Protein AF-0000000087519732 (afdb_homodimer)

pLDDT: mean 94.17, std 5.43, range [55.03, 98.75]

Radius of gyration: 22.34 Å; Cα contacts (8 Å, |Δi|>4): 805; chains: 2; bounding box: 39×66×51 Å

InterPro domains:
  IPR002734 Bacterial bifunctional deaminase-reductase, C-terminal [PF01872] (75-159)
  IPR024072 Dihydrofolate reductase-like domain superfamily [G3DSA:3.40.430.10] (1-181)
  IPR024072 Dihydrofolate reductase-like domain superfamily [SSF53597] (6-179)
  IPR050765 Riboflavin Biosynthesis HTP Reductase [PTHR38011] (6-179)

Secondary structure (DSSP, 8-state):
-PPEEEEEEE-TTSEEE-TTS--GGGGGGS-TT-PPTTHHHHHHTEEEEEEEHHHHHHHHHHHHHTT---TTTTSEEEEE-SS-----TT-EEEEE-S-GGGTHHHHHHHTTTSEEEEEE-HHHHHHHHHTT---EEEEEE-SEE-SSSEES---S--EEEEEEEEEE-TTS-EEEEEEEP--/---EEEEEEE-TTSEEE-TTS--GGGGGGS-TT-PPTTHHHHHHTEEEEEEEHHHHHHHHHHHHHTT---TTTTSEEEEE-SS-----TT-EEEEE-S-GGGTHHHHHHHTTTSEEEEEE-HHHHHHHHHTT---EEEEEE-SEE-SSSEES---S--EEEEEEEEEE-TTS-EEEEEEEP--

Solvent-accessible surface area (backbone atoms only — not comparable to full-atom values): 19362 Å² total; per-residue (Å²): 130,57,42,32,31,37,59,46,59,26,26,63,46,12,26,48,21,36,77,86,65,47,54,72,89,51,44,86,67,22,50,99,83,51,47,47,87,65,42,68,68,53,54,72,44,46,23,20,36,36,32,22,43,68,51,48,52,52,49,53,50,51,29,60,75,66,71,45,74,63,88,54,57,91,30,45,33,37,32,45,36,95,63,93,72,84,84,55,79,73,53,47,73,45,82,40,70,83,61,63,80,81,41,50,64,62,51,45,61,60,9,72,77,26,21,33,35,40,71,20,41,26,54,49,50,17,50,33,51,71,70,58,59,44,38,32,38,38,38,32,33,34,47,32,38,51,42,50,49,38,43,58,39,46,36,83,61,60,45,54,43,40,70,73,46,77,44,80,45,94,87,44,36,34,38,39,32,30,36,44,56,75,125,129,58,42,34,30,38,60,48,61,26,27,64,46,12,28,50,20,35,78,85,65,46,54,71,89,51,44,85,67,23,49,100,84,52,46,47,87,66,42,67,69,54,53,73,45,45,21,18,36,36,32,21,43,66,51,48,52,50,48,52,49,51,28,58,75,66,70,46,76,64,86,54,58,92,29,45,32,38,33,45,36,96,64,93,72,84,86,55,79,72,54,47,74,44,81,40,71,84,60,62,81,79,41,51,64,62,50,45,59,58,9,72,78,25,22,32,36,40,70,19,42,27,54,48,50,15,51,32,50,70,70,60,59,44,39,32,39,38,40,33,33,35,48,31,38,50,44,50,50,37,42,58,39,45,35,84,59,61,46,53,43,41,72,73,46,77,46,79,44,95,87,44,34,34,38,40,32,29,36,44,58,76,126

Sequence (366 aa):
MTSFKYYVGASIDGFIADSAGETRWLEPFGDAQGALPGFQKFFDEVGAIVIGGQTYLWLVKQLTALERPWPYAGKPVWVFTHHELPSTPGADLTFVRGDIDLWSHDIARSAGQQDVWILGGAQLAGRFLTAGVLDELQLLTVPVVLGSGVSVFDTKTPADFTLINRTAHENGVLEDRYRIAAPMTSFKYYVGASIDGFIADSAGETRWLEPFGDAQGALPGFQKFFDEVGAIVIGGQTYLWLVKQLTALERPWPYAGKPVWVFTHHELPSTPGADLTFVRGDIDLWSHDIARSAGQQDVWILGGAQLAGRFLTAGVLDELQLLTVPVVLGSGVSVFDTKTPADFTLINRTAHENGVLEDRYRIAAP

Foldseek 3Di:
DAAEEEEAEDAPVFARAFAVRHRVVQQVQADPVSHHPPVVVVLVQWQAEEEEPVVVVVVVVVCVVVVHADPNAPHAYEYEYPDDDDDGPRYNYDYDYDACVVCLVVRRVRSPPGYYYYHDDQAVVQRCVVVQRHFKYWYKYAHDDRPHHHGRHDYPDDFDWDWDDWDADPNGIIITMITTDRD/DAAEEEEAEDAPVFARAFAVRHRVVQQVQADPVSHHPPVVVVLVQWQAEEEEPVVVVVVVVVCVVVVHADPNAPHEYEYEYPDDDDDGPRYNYDYDYDACVVCLVVRRVRSPPGYYYYHDDQAVVQRCVVVQRHFKYWYKYAHDDRPHHHGRHDYPDDFDWDWDDWDADPNGIIITMITTDRD

Organism: NCBI:txid162496

Nearest PDB structures (foldseek):
  7xh2-assembly1_A  TM=9.250E-01  e=8.000E-18  Pseudomonas fluorescens
  2xw7-assembly1_B  TM=9.108E-01  e=3.529E-15  Mycolicibacterium smegmatis
  3ky8-assembly1_B  TM=8.434E-01  e=1.853E-15  Shewanella loihica PV-4
  3jtw-assembly1_A-2  TM=8.313E-01  e=1.357E-14  Pediococcus pentosaceus ATCC 25745
  3kgy-assembly1_B  TM=7.934E-01  e=3.142E-12  Chloroflexus aurantiacus J-10-fl

Structure (mmCIF, N/CA/C/O backbone):
data_AF-0000000087519732-model_v1
#
loop_
_entity.id
_entity.type
_entity.pdbx_description
1 polymer Deaminase
#
loop_
_atom_site.group_PDB
_atom_site.id
_atom_site.type_symbol
_atom_site.label_atom_id
_atom_site.label_alt_id
_atom_site.label_comp_id
_atom_site.label_asym_id
_atom_site.label_entity_id
_atom_site.label_seq_id
_atom_site.pdbx_PDB_ins_code
_atom_site.Cartn_x
_atom_site.Cartn_y
_atom_site.Cartn_z
_atom_site.occupancy
_atom_site.B_iso_or_equiv
_atom_site.auth_seq_id
_atom_site.auth_comp_id
_atom_site.auth_asym_id
_atom_site.auth_atom_id
_atom_site.pdbx_PDB_model_num
ATOM 1 N N . MET A 1 1 ? -17.703 23.953 2.561 1 81.06 1 MET A N 1
ATOM 2 C CA . MET A 1 1 ? -17.547 23.094 3.734 1 81.06 1 MET A CA 1
ATOM 3 C C . MET A 1 1 ? -16.109 22.594 3.855 1 81.06 1 MET A C 1
ATOM 5 O O . MET A 1 1 ? -15.477 22.281 2.85 1 81.06 1 MET A O 1
ATOM 9 N N . THR A 1 2 ? -15.461 22.719 5.035 1 94.38 2 THR A N 1
ATOM 10 C CA . THR A 1 2 ? -14.086 22.359 5.34 1 94.38 2 THR A CA 1
ATOM 11 C C . THR A 1 2 ? -13.875 20.859 5.219 1 94.38 2 THR A C 1
ATOM 13 O O . THR A 1 2 ? -14.688 20.078 5.711 1 94.38 2 THR A O 1
ATOM 16 N N . SER A 1 3 ? -12.93 20.469 4.457 1 97 3 SER A N 1
ATOM 17 C CA . SER A 1 3 ? -12.594 19.062 4.289 1 97 3 SER A CA 1
ATOM 18 C C . SER A 1 3 ? -11.336 18.688 5.074 1 97 3 SER A C 1
ATOM 20 O O . SER A 1 3 ? -10.359 19.453 5.082 1 97 3 SER A O 1
ATOM 22 N N . PHE A 1 4 ? -11.406 17.562 5.805 1 97.94 4 PHE A N 1
ATOM 23 C CA . PHE A 1 4 ? -10.219 16.984 6.422 1 97.94 4 PHE A CA 1
ATOM 24 C C . PHE A 1 4 ? -9.5 16.062 5.449 1 97.94 4 PHE A C 1
ATOM 26 O O . PHE A 1 4 ? -10.07 15.055 5.008 1 97.94 4 PHE A O 1
ATOM 33 N N . LYS A 1 5 ? -8.219 16.406 5.172 1 98.31 5 LYS A N 1
ATOM 34 C CA . LYS A 1 5 ? -7.488 15.68 4.137 1 98.31 5 LYS A CA 1
ATOM 35 C C . LYS A 1 5 ? -6.191 15.094 4.691 1 98.31 5 LYS A C 1
ATOM 37 O O . LYS A 1 5 ? -5.492 15.75 5.465 1 98.31 5 LYS A O 1
ATOM 42 N N . TYR A 1 6 ? -5.926 13.883 4.332 1 98 6 TYR A N 1
ATOM 43 C CA . TYR A 1 6 ? -4.656 13.219 4.605 1 98 6 TYR A CA 1
ATOM 44 C C . TYR A 1 6 ? -3.799 13.148 3.346 1 98 6 TYR A C 1
ATOM 46 O O . TYR A 1 6 ? -4.152 12.453 2.387 1 98 6 TYR A O 1
ATOM 54 N N . TYR A 1 7 ? -2.764 13.906 3.285 1 97.38 7 TYR A N 1
ATOM 55 C CA . TYR A 1 7 ? -1.771 13.922 2.217 1 97.38 7 TYR A CA 1
ATOM 56 C C . TYR A 1 7 ? -0.495 13.211 2.646 1 97.38 7 TYR A C 1
ATOM 58 O O . TYR A 1 7 ? 0.175 13.641 3.59 1 97.38 7 TYR A O 1
ATOM 66 N N . VAL A 1 8 ? -0.123 12.133 1.899 1 97.06 8 VAL A N 1
ATOM 67 C CA . VAL A 1 8 ? 0.973 11.336 2.438 1 97.06 8 VAL A CA 1
ATOM 68 C C . VAL A 1 8 ? 1.667 10.578 1.305 1 97.06 8 VAL A C 1
ATOM 70 O O . VAL A 1 8 ? 1.018 10.148 0.351 1 97.06 8 VAL A O 1
ATOM 73 N N . GLY A 1 9 ? 2.945 10.508 1.373 1 97.5 9 GLY A N 1
ATOM 74 C CA . GLY A 1 9 ? 3.732 9.641 0.514 1 97.5 9 GLY A CA 1
ATOM 75 C C . GLY A 1 9 ? 3.912 8.242 1.08 1 97.5 9 GLY A C 1
ATOM 76 O O . GLY A 1 9 ? 4.117 8.078 2.283 1 97.5 9 GLY A O 1
ATOM 77 N N . ALA A 1 10 ? 3.855 7.262 0.202 1 98.06 10 ALA A N 1
ATOM 78 C CA . ALA A 1 10 ? 4.008 5.879 0.643 1 98.06 10 ALA A CA 1
ATOM 79 C C . ALA A 1 10 ? 4.738 5.043 -0.406 1 98.06 10 ALA A C 1
ATOM 81 O O . ALA A 1 10 ? 4.781 5.414 -1.582 1 98.06 10 ALA A O 1
ATOM 82 N N . SER A 1 11 ? 5.375 3.967 0.077 1 97.81 11 SER A N 1
ATOM 83 C CA . SER A 1 11 ? 5.926 2.955 -0.817 1 97.81 11 SER A CA 1
ATOM 84 C C . SER A 1 11 ? 4.82 2.135 -1.474 1 97.81 11 SER A C 1
ATOM 86 O O . SER A 1 11 ? 3.656 2.23 -1.085 1 97.81 11 SER A O 1
ATOM 88 N N . ILE A 1 12 ? 5.184 1.35 -2.477 1 97.5 12 ILE A N 1
ATOM 89 C CA . ILE A 1 12 ? 4.254 0.487 -3.193 1 97.5 12 ILE A CA 1
ATOM 90 C C . ILE A 1 12 ? 3.523 -0.418 -2.201 1 97.5 12 ILE A C 1
ATOM 92 O O . ILE A 1 12 ? 2.326 -0.675 -2.35 1 97.5 12 ILE A O 1
ATOM 96 N N . ASP A 1 13 ? 4.258 -0.893 -1.2 1 96.88 13 ASP A N 1
ATOM 97 C CA . ASP A 1 13 ? 3.693 -1.848 -0.25 1 96.88 13 ASP A CA 1
ATOM 98 C C . ASP A 1 13 ? 3.064 -1.129 0.942 1 96.88 13 ASP A C 1
ATOM 100 O O . ASP A 1 13 ? 2.773 -1.752 1.965 1 96.88 13 ASP A O 1
ATOM 104 N N . GLY A 1 14 ? 2.838 0.189 0.911 1 97.12 14 GLY A N 1
ATOM 105 C CA . GLY A 1 14 ? 1.919 0.894 1.791 1 97.12 14 GLY A CA 1
ATOM 106 C C . GLY A 1 14 ? 2.586 1.432 3.043 1 97.12 14 GLY A C 1
ATOM 107 O O . GLY A 1 14 ? 1.936 1.604 4.074 1 97.12 14 GLY A O 1
ATOM 108 N N . PHE A 1 15 ? 3.889 1.656 2.975 1 97 15 PHE A N 1
ATOM 109 C CA . PHE A 1 15 ? 4.578 2.172 4.152 1 97 15 PHE A CA 1
ATOM 110 C C . PHE A 1 15 ? 4.949 3.639 3.961 1 97 15 PHE A C 1
ATOM 112 O O . PHE A 1 15 ? 5.379 4.039 2.877 1 97 15 PHE A O 1
ATOM 119 N N . ILE A 1 16 ? 4.785 4.453 5.043 1 97.12 16 ILE A N 1
ATOM 120 C CA . ILE A 1 16 ? 5.059 5.883 4.965 1 97.12 16 ILE A CA 1
ATOM 121 C C . ILE A 1 16 ? 6.41 6.188 5.613 1 97.12 16 ILE A C 1
ATOM 123 O O . ILE A 1 16 ? 6.941 7.289 5.465 1 97.12 16 ILE A O 1
ATOM 127 N N . ALA A 1 17 ? 6.957 5.301 6.379 1 95.88 17 ALA A N 1
ATOM 128 C CA . ALA A 1 17 ? 8.305 5.305 6.945 1 95.88 17 ALA A CA 1
ATOM 129 C C . ALA A 1 17 ? 8.867 3.891 7.031 1 95.88 17 ALA A C 1
ATOM 131 O O . ALA A 1 17 ? 8.109 2.914 7.043 1 95.88 17 ALA A O 1
ATOM 132 N N . ASP A 1 18 ? 10.211 3.807 7.004 1 95.12 18 ASP A N 1
ATOM 133 C CA . ASP A 1 18 ? 10.812 2.484 7.133 1 95.12 18 ASP A CA 1
ATOM 134 C C . ASP A 1 18 ? 10.734 1.982 8.57 1 95.12 18 ASP A C 1
ATOM 136 O O . ASP A 1 18 ? 10.062 2.592 9.414 1 95.12 18 ASP A O 1
ATOM 140 N N . SER A 1 19 ? 11.305 0.828 8.852 1 93.19 19 SER A N 1
ATOM 141 C CA . SER A 1 19 ? 11.188 0.172 10.156 1 93.19 19 SER A CA 1
ATOM 142 C C . SER A 1 19 ? 11.836 1.004 11.258 1 93.19 19 SER A C 1
ATOM 144 O O . SER A 1 19 ? 11.523 0.83 12.438 1 93.19 19 SER A O 1
ATOM 146 N N . ALA A 1 20 ? 12.734 1.93 10.875 1 92.38 20 ALA A N 1
ATOM 147 C CA . ALA A 1 20 ? 13.367 2.83 11.836 1 92.38 20 ALA A CA 1
ATOM 148 C C . ALA A 1 20 ? 12.586 4.133 11.969 1 92.38 20 ALA A C 1
ATOM 150 O O . ALA A 1 20 ? 13 5.043 12.695 1 92.38 20 ALA A O 1
ATOM 151 N N . GLY A 1 21 ? 11.531 4.191 11.203 1 92.06 21 GLY A N 1
ATOM 152 C CA . GLY A 1 21 ? 10.711 5.391 11.258 1 92.06 21 GLY A CA 1
ATOM 153 C C . GLY A 1 21 ? 11.25 6.516 10.391 1 92.06 21 GLY A C 1
ATOM 154 O O . GLY A 1 21 ? 10.805 7.66 10.508 1 92.06 21 GLY A O 1
ATOM 155 N N . GLU A 1 22 ? 12.117 6.215 9.523 1 91.75 22 GLU A N 1
ATOM 156 C CA . GLU A 1 22 ? 12.773 7.234 8.703 1 91.75 22 GLU A CA 1
ATOM 157 C C . GLU A 1 22 ? 12.117 7.34 7.328 1 91.75 22 GLU A C 1
ATOM 159 O O . GLU A 1 22 ? 11.547 6.363 6.828 1 91.75 22 GLU A O 1
ATOM 164 N N . THR A 1 23 ? 12.273 8.578 6.73 1 93 23 THR A N 1
ATOM 165 C CA . THR A 1 23 ? 11.586 8.844 5.469 1 93 23 THR A CA 1
ATOM 166 C C . THR A 1 23 ? 12.578 9.266 4.391 1 93 23 THR A C 1
ATOM 168 O O . THR A 1 23 ? 12.188 9.766 3.338 1 93 23 THR A O 1
ATOM 171 N N . ARG A 1 24 ? 13.906 9.062 4.559 1 91.81 24 ARG A N 1
ATOM 172 C CA . ARG A 1 24 ? 14.938 9.508 3.629 1 91.81 24 ARG A CA 1
ATOM 173 C C . ARG A 1 24 ? 14.758 8.859 2.258 1 91.81 24 ARG A C 1
ATOM 175 O O . ARG A 1 24 ? 15.109 9.453 1.236 1 91.81 24 ARG A O 1
ATOM 182 N N . TRP A 1 25 ? 14.195 7.656 2.217 1 92.81 25 TRP A N 1
ATOM 183 C CA . TRP A 1 25 ? 13.961 6.918 0.979 1 92.81 25 TRP A CA 1
ATOM 184 C C . TRP A 1 25 ? 13.023 7.688 0.056 1 92.81 25 TRP A C 1
ATOM 186 O O . TRP A 1 25 ? 12.953 7.41 -1.143 1 92.81 25 TRP A O 1
ATOM 196 N N . LEU A 1 26 ? 12.25 8.719 0.595 1 94.25 26 LEU A N 1
ATOM 197 C CA . LEU A 1 26 ? 11.32 9.523 -0.184 1 94.25 26 LEU A CA 1
ATOM 198 C C . LEU A 1 26 ? 12.039 10.688 -0.86 1 94.25 26 LEU A C 1
ATOM 200 O O . LEU A 1 26 ? 11.523 11.266 -1.822 1 94.25 26 LEU A O 1
ATOM 204 N N . GLU A 1 27 ? 13.141 11.039 -0.383 1 92.88 27 GLU A N 1
ATOM 205 C CA . GLU A 1 27 ? 13.828 12.273 -0.755 1 92.88 27 GLU A CA 1
ATOM 206 C C . GLU A 1 27 ? 14.062 12.344 -2.262 1 92.88 27 GLU A C 1
ATOM 208 O O . GLU A 1 27 ? 13.883 13.391 -2.877 1 92.88 27 GLU A O 1
ATOM 213 N N . PRO A 1 28 ? 14.406 11.219 -2.926 1 94 28 PRO A N 1
ATOM 214 C CA . PRO A 1 28 ? 14.672 11.273 -4.367 1 94 28 PRO A CA 1
ATOM 215 C C . PRO A 1 28 ? 13.43 11.633 -5.18 1 94 28 PRO A C 1
ATOM 217 O O . PRO A 1 28 ? 13.539 12.008 -6.348 1 94 28 PRO A O 1
ATOM 220 N N . PHE A 1 29 ? 12.359 11.578 -4.602 1 94.44 29 PHE A N 1
ATOM 221 C CA . PHE A 1 29 ? 11.117 11.781 -5.336 1 94.44 29 PHE A CA 1
ATOM 222 C C . PHE A 1 29 ? 10.531 13.156 -5.047 1 94.44 29 PHE A C 1
ATOM 224 O O . PHE A 1 29 ? 9.5 13.531 -5.609 1 94.44 29 PHE A O 1
ATOM 231 N N . GLY A 1 30 ? 11.148 13.859 -4.145 1 92.06 30 GLY A N 1
ATOM 232 C CA . GLY A 1 30 ? 10.727 15.211 -3.803 1 92.06 30 GLY A CA 1
ATOM 233 C C . GLY A 1 30 ? 11.547 16.281 -4.488 1 92.06 30 GLY A C 1
ATOM 234 O O . GLY A 1 30 ? 12.508 15.977 -5.199 1 92.06 30 GLY A O 1
ATOM 235 N N . ASP A 1 31 ? 11.008 17.5 -4.402 1 87.5 31 ASP A N 1
ATOM 236 C CA . ASP A 1 31 ? 11.789 18.641 -4.871 1 87.5 31 ASP A CA 1
ATOM 237 C C . ASP A 1 31 ? 12.922 18.984 -3.898 1 87.5 31 ASP A C 1
ATOM 239 O O . ASP A 1 31 ? 13.242 18.172 -3.021 1 87.5 31 ASP A O 1
ATOM 243 N N . ALA A 1 32 ? 13.539 20.172 -4.125 1 75.38 32 ALA A N 1
ATOM 244 C CA . ALA A 1 32 ? 14.695 20.578 -3.316 1 75.38 32 ALA A CA 1
ATOM 245 C C . ALA A 1 32 ? 14.312 20.719 -1.847 1 75.38 32 ALA A C 1
ATOM 247 O O . ALA A 1 32 ? 15.156 20.578 -0.961 1 75.38 32 ALA A O 1
ATOM 248 N N . GLN A 1 33 ? 13.07 20.875 -1.524 1 76.62 33 GLN A N 1
ATOM 249 C CA . GLN A 1 33 ? 12.602 21.031 -0.151 1 76.62 33 GLN A CA 1
ATOM 250 C C . GLN A 1 33 ? 11.984 19.734 0.367 1 76.62 33 GLN A C 1
ATOM 252 O O . GLN A 1 33 ? 11.461 19.703 1.479 1 76.62 33 GLN A O 1
ATOM 257 N N . GLY A 1 34 ? 12.008 18.719 -0.519 1 79.44 34 GLY A N 1
ATOM 258 C CA . GLY A 1 34 ? 11.523 17.406 -0.111 1 79.44 34 GLY A CA 1
ATOM 259 C C . GLY A 1 34 ? 10.039 17.219 -0.342 1 79.44 34 GLY A C 1
ATOM 260 O O . GLY A 1 34 ? 9.469 16.188 0.027 1 79.44 34 GLY A O 1
ATOM 261 N N . ALA A 1 35 ? 9.484 18.234 -0.955 1 88.25 35 ALA A N 1
ATOM 262 C CA . ALA A 1 35 ? 8.047 18.156 -1.209 1 88.25 35 ALA A CA 1
ATOM 263 C C . ALA A 1 35 ? 7.754 17.219 -2.389 1 88.25 35 ALA A C 1
ATOM 265 O O . ALA A 1 35 ? 8.469 17.234 -3.391 1 88.25 35 ALA A O 1
ATOM 266 N N . LEU A 1 36 ? 6.699 16.438 -2.213 1 92.56 36 LEU A N 1
ATOM 267 C CA . LEU A 1 36 ? 6.293 15.555 -3.293 1 92.56 36 LEU A CA 1
ATOM 268 C C . LEU A 1 36 ? 5.484 16.312 -4.344 1 92.56 36 LEU A C 1
ATOM 270 O O . LEU A 1 36 ? 4.996 17.406 -4.082 1 92.56 36 LEU A O 1
ATOM 274 N N . PRO A 1 37 ? 5.352 15.75 -5.531 1 92 37 PRO A N 1
ATOM 275 C CA . PRO A 1 37 ? 4.617 16.422 -6.605 1 92 37 PRO A CA 1
ATOM 276 C C . PRO A 1 37 ? 3.195 16.797 -6.199 1 92 37 PRO A C 1
ATOM 278 O O . PRO A 1 37 ? 2.52 16.031 -5.504 1 92 37 PRO A O 1
ATOM 281 N N . GLY A 1 38 ? 2.84 18.047 -6.562 1 92.19 38 GLY A N 1
ATOM 282 C CA . GLY A 1 38 ? 1.49 18.516 -6.305 1 92.19 38 GLY A CA 1
ATOM 283 C C . GLY A 1 38 ? 1.325 19.125 -4.926 1 92.19 38 GLY A C 1
ATOM 284 O O . GLY A 1 38 ? 0.258 19.656 -4.594 1 92.19 38 GLY A O 1
ATOM 285 N N . PHE A 1 39 ? 2.381 19.172 -4.195 1 95.06 39 PHE A N 1
ATOM 286 C CA . PHE A 1 39 ? 2.285 19.609 -2.809 1 95.06 39 PHE A CA 1
ATOM 287 C C . PHE A 1 39 ? 1.856 21.062 -2.73 1 95.06 39 PHE A C 1
ATOM 289 O O . PHE A 1 39 ? 1.002 21.422 -1.918 1 95.06 39 PHE A O 1
ATOM 296 N N . GLN A 1 40 ? 2.453 21.953 -3.527 1 94.62 40 GLN A N 1
ATOM 297 C CA . GLN A 1 40 ? 2.158 23.375 -3.443 1 94.62 40 GLN A CA 1
ATOM 298 C C . GLN A 1 40 ? 0.675 23.656 -3.682 1 94.62 40 GLN A C 1
ATOM 300 O O . GLN A 1 40 ? 0.057 24.422 -2.953 1 94.62 40 GLN A O 1
ATOM 305 N N . LYS A 1 41 ? 0.129 23.031 -4.66 1 94.56 41 LYS A N 1
ATOM 306 C CA . LYS A 1 41 ? -1.299 23.172 -4.934 1 94.56 41 LYS A CA 1
ATOM 307 C C . LYS A 1 41 ? -2.135 22.703 -3.748 1 94.56 41 LYS A C 1
ATOM 309 O O . LYS A 1 41 ? -3.104 23.359 -3.363 1 94.56 41 LYS A O 1
ATOM 314 N N . PHE A 1 42 ? -1.771 21.609 -3.232 1 96.06 42 PHE A N 1
ATOM 315 C CA . PHE A 1 42 ? -2.43 21.078 -2.047 1 96.06 42 PHE A CA 1
ATOM 316 C C . PHE A 1 42 ? -2.33 22.062 -0.884 1 96.06 42 PHE A C 1
ATOM 318 O O . PHE A 1 42 ? -3.344 22.406 -0.277 1 96.06 42 PHE A O 1
ATOM 325 N N . PHE A 1 43 ? -1.164 22.531 -0.633 1 96.75 43 PHE A N 1
ATOM 326 C CA . PHE A 1 43 ? -0.866 23.375 0.519 1 96.75 43 PHE A CA 1
ATOM 327 C C . PHE A 1 43 ? -1.621 24.703 0.433 1 96.75 43 PHE A C 1
ATOM 329 O O . PHE A 1 43 ? -2.053 25.234 1.453 1 96.75 43 PHE A O 1
ATOM 336 N N . ASP A 1 44 ? -1.795 25.156 -0.754 1 96.38 44 ASP A N 1
ATOM 337 C CA . ASP A 1 44 ? -2.5 26.406 -0.978 1 96.38 44 ASP A CA 1
ATOM 338 C C . ASP A 1 44 ? -3.959 26.312 -0.542 1 96.38 44 ASP A C 1
ATOM 340 O O . ASP A 1 44 ? -4.59 27.312 -0.223 1 96.38 44 ASP A O 1
ATOM 344 N N . GLU A 1 45 ? -4.48 25.109 -0.431 1 96.94 45 GLU A N 1
ATOM 345 C CA . GLU A 1 45 ? -5.883 24.891 -0.076 1 96.94 45 GLU A CA 1
ATOM 346 C C . GLU A 1 45 ? -6.035 24.609 1.416 1 96.94 45 GLU A C 1
ATOM 348 O O . GLU A 1 45 ? -7.152 24.5 1.918 1 96.94 45 GLU A O 1
ATOM 353 N N . VAL A 1 46 ? -4.969 24.562 2.088 1 98.06 46 VAL A N 1
ATOM 354 C CA . VAL A 1 46 ? -4.969 24.188 3.5 1 98.06 46 VAL A CA 1
ATOM 355 C C . VAL A 1 46 ? -5.086 25.438 4.363 1 98.06 46 VAL A C 1
ATOM 357 O O . VAL A 1 46 ? -4.348 26.406 4.16 1 98.06 46 VAL A O 1
ATOM 360 N N . GLY A 1 47 ? -6.062 25.375 5.301 1 98.5 47 GLY A N 1
ATOM 361 C CA . GLY A 1 47 ? -6.246 26.484 6.215 1 98.5 47 GLY A CA 1
ATOM 362 C C . GLY A 1 47 ? -5.836 26.172 7.641 1 98.5 47 GLY A C 1
ATOM 363 O O . GLY A 1 47 ? -5.645 27.078 8.453 1 98.5 47 GLY A O 1
ATOM 364 N N . ALA A 1 48 ? -5.719 24.922 7.977 1 98.75 48 ALA A N 1
ATOM 365 C CA . ALA A 1 48 ? -5.277 24.453 9.289 1 98.75 48 ALA A CA 1
ATOM 366 C C . ALA A 1 48 ? -4.586 23.109 9.188 1 98.75 48 ALA A C 1
ATOM 368 O O . ALA A 1 48 ? -4.785 22.375 8.211 1 98.75 48 ALA A O 1
ATOM 369 N N . ILE A 1 49 ? -3.766 22.828 10.188 1 98.62 49 ILE A N 1
ATOM 370 C CA . ILE A 1 49 ? -2.979 21.594 10.18 1 98.62 49 ILE A CA 1
ATOM 371 C C . ILE A 1 49 ? -3.172 20.844 11.5 1 98.62 49 ILE A C 1
ATOM 373 O O . ILE A 1 49 ? -3.229 21.469 12.562 1 98.62 49 ILE A O 1
ATOM 377 N N . VAL A 1 50 ? -3.314 19.547 11.414 1 98.5 50 VAL A N 1
ATOM 378 C CA . VAL A 1 50 ? -3.299 18.688 12.594 1 98.5 50 VAL A CA 1
ATOM 379 C C . VAL A 1 50 ? -2.102 17.75 12.531 1 98.5 50 VAL A C 1
ATOM 381 O O . VAL A 1 50 ? -1.769 17.219 11.469 1 98.5 50 VAL A O 1
ATOM 384 N N . ILE A 1 51 ? -1.462 17.609 13.695 1 97.94 51 ILE A N 1
ATOM 385 C CA . ILE A 1 51 ? -0.247 16.797 13.742 1 97.94 51 ILE A CA 1
ATOM 386 C C . ILE A 1 51 ? -0.188 16.031 15.07 1 97.94 51 ILE A C 1
ATOM 388 O O . ILE A 1 51 ? -0.685 16.516 16.094 1 97.94 51 ILE A O 1
ATOM 392 N N . GLY A 1 52 ? 0.313 14.812 14.984 1 96.88 52 GLY A N 1
ATOM 393 C CA . GLY A 1 52 ? 0.556 14.062 16.203 1 96.88 52 GLY A CA 1
ATOM 394 C C . GLY A 1 52 ? 1.788 14.531 16.953 1 96.88 52 GLY A C 1
ATOM 395 O O . GLY A 1 52 ? 2.699 15.117 16.359 1 96.88 52 GLY A O 1
ATOM 396 N N . GLY A 1 53 ? 1.854 14.148 18.203 1 95.5 53 GLY A N 1
ATOM 397 C CA . GLY A 1 53 ? 2.945 14.578 19.062 1 95.5 53 GLY A CA 1
ATOM 398 C C . GLY A 1 53 ? 4.305 14.094 18.578 1 95.5 53 GLY A C 1
ATOM 399 O O . GLY A 1 53 ? 5.27 14.859 18.562 1 95.5 53 GLY A O 1
ATOM 400 N N . GLN A 1 54 ? 4.418 12.867 18.203 1 92.69 54 GLN A N 1
ATOM 401 C CA . GLN A 1 54 ? 5.695 12.305 17.766 1 92.69 54 GLN A CA 1
ATOM 402 C C . GLN A 1 54 ? 6.156 12.938 16.453 1 92.69 54 GLN A C 1
ATOM 404 O O . GLN A 1 54 ? 7.34 13.234 16.297 1 92.69 54 GLN A O 1
ATOM 409 N N . THR A 1 55 ? 5.25 13.102 15.586 1 94.38 55 THR A N 1
ATOM 410 C CA . THR A 1 55 ? 5.574 13.75 14.312 1 94.38 55 THR A CA 1
ATOM 411 C C . THR A 1 55 ? 6.004 15.195 14.539 1 94.38 55 THR A C 1
ATOM 413 O O . THR A 1 55 ? 6.945 15.672 13.906 1 94.38 55 THR A O 1
ATOM 416 N N . TYR A 1 56 ? 5.316 15.883 15.438 1 96.38 56 TYR A N 1
ATOM 417 C CA . TYR A 1 56 ? 5.664 17.25 15.781 1 96.38 56 TYR A CA 1
ATOM 418 C C . TYR A 1 56 ? 7.09 17.344 16.312 1 96.38 56 TYR A C 1
ATOM 420 O O . TYR A 1 56 ? 7.883 18.156 15.852 1 96.38 56 TYR A O 1
ATOM 428 N N . LEU A 1 57 ? 7.43 16.438 17.25 1 94.44 57 LEU A N 1
ATOM 429 C CA . LEU A 1 57 ? 8.766 16.438 17.844 1 94.44 57 LEU A CA 1
ATOM 430 C C . LEU A 1 57 ? 9.828 16.156 16.781 1 94.44 57 LEU A C 1
ATOM 432 O O . LEU A 1 57 ? 10.875 16.797 16.766 1 94.44 57 LEU A O 1
ATOM 436 N N . TRP A 1 58 ? 9.5 15.25 15.984 1 91.88 58 TRP A N 1
ATOM 437 C CA . TRP A 1 58 ? 10.414 14.922 14.898 1 91.88 58 TRP A CA 1
ATOM 438 C C . TRP A 1 58 ? 10.633 16.125 13.992 1 91.88 58 TRP A C 1
ATOM 440 O O . TRP A 1 58 ? 11.773 16.469 13.656 1 91.88 58 TRP A O 1
ATOM 450 N N . LEU A 1 59 ? 9.594 16.797 13.641 1 92.88 59 LEU A N 1
ATOM 451 C CA . LEU A 1 59 ? 9.648 17.969 12.766 1 92.88 59 LEU A CA 1
ATOM 452 C C . LEU A 1 59 ? 10.469 19.094 13.406 1 92.88 59 LEU A C 1
ATOM 454 O O . LEU A 1 59 ? 11.352 19.672 12.766 1 92.88 59 LEU A O 1
ATOM 458 N N . VAL A 1 60 ? 10.219 19.344 14.633 1 94.31 60 VAL A N 1
ATOM 459 C CA . VAL A 1 60 ? 10.93 20.406 15.352 1 94.31 60 VAL A CA 1
ATOM 460 C C . VAL A 1 60 ? 12.422 20.078 15.414 1 94.31 60 VAL A C 1
ATOM 462 O O . VAL A 1 60 ? 13.266 20.953 15.195 1 94.31 60 VAL A O 1
ATOM 465 N N . LYS A 1 61 ? 12.664 18.812 15.648 1 93.19 61 LYS A N 1
ATOM 466 C CA . LYS A 1 61 ? 14.055 18.391 15.703 1 93.19 61 LYS A CA 1
ATOM 467 C C . LYS A 1 61 ? 14.75 18.594 14.359 1 93.19 61 LYS A C 1
ATOM 469 O O . LYS A 1 61 ? 15.875 19.078 14.305 1 93.19 61 LYS A O 1
ATOM 474 N N . GLN A 1 62 ? 14.07 18.25 13.336 1 89.94 62 GLN A N 1
ATOM 475 C CA . GLN A 1 62 ? 14.641 18.391 12 1 89.94 62 GLN A CA 1
ATOM 476 C C . GLN A 1 62 ? 14.859 19.859 11.656 1 89.94 62 GLN A C 1
ATOM 478 O O . GLN A 1 62 ? 15.914 20.234 11.125 1 89.94 62 GLN A O 1
ATOM 483 N N . LEU A 1 63 ? 13.914 20.688 11.938 1 92.19 63 LEU A N 1
ATOM 484 C CA . LEU A 1 63 ? 14 22.109 11.641 1 92.19 63 LEU A CA 1
ATOM 485 C C . LEU A 1 63 ? 15.133 22.766 12.422 1 92.19 63 LEU A C 1
ATOM 487 O O . LEU A 1 63 ? 15.852 23.609 11.891 1 92.19 63 LEU A O 1
ATOM 491 N N . THR A 1 64 ? 15.273 22.312 13.633 1 92.69 64 THR A N 1
ATOM 492 C CA . THR A 1 64 ? 16.344 22.844 14.477 1 92.69 64 THR A CA 1
ATOM 493 C C . THR A 1 64 ? 17.703 22.438 13.945 1 92.69 64 THR A C 1
ATOM 495 O O . THR A 1 64 ? 18.609 23.266 13.82 1 92.69 64 THR A O 1
ATOM 498 N N . ALA A 1 65 ? 17.797 21.219 13.586 1 92.12 65 ALA A N 1
ATOM 499 C CA . ALA A 1 65 ? 19.062 20.688 13.086 1 92.12 65 ALA A CA 1
ATOM 500 C C . ALA A 1 65 ? 19.484 21.359 11.789 1 92.12 65 ALA A C 1
ATOM 502 O O . ALA A 1 65 ? 20.656 21.609 11.555 1 92.12 65 ALA A O 1
ATOM 503 N N . LEU A 1 66 ? 18.484 21.734 11.047 1 90.69 66 LEU A N 1
ATOM 504 C CA . LEU A 1 66 ? 18.766 22.312 9.734 1 90.69 66 LEU A CA 1
ATOM 505 C C . LEU A 1 66 ? 18.688 23.828 9.773 1 90.69 66 LEU A C 1
ATOM 507 O O . LEU A 1 66 ? 18.859 24.5 8.75 1 90.69 66 LEU A O 1
ATOM 511 N N . GLU A 1 67 ? 18.375 24.344 10.906 1 92.88 67 GLU A N 1
ATOM 512 C CA . GLU A 1 67 ? 18.234 25.781 11.109 1 92.88 67 GLU A CA 1
ATOM 513 C C . GLU A 1 67 ? 17.219 26.375 10.148 1 92.88 67 GLU A C 1
ATOM 515 O O . GLU A 1 67 ? 17.484 27.375 9.484 1 92.88 67 GLU A O 1
ATOM 520 N N . ARG A 1 68 ? 16.125 25.75 10.031 1 93.06 68 ARG A N 1
ATOM 521 C CA . ARG A 1 68 ? 15.023 26.188 9.18 1 93.06 68 ARG A CA 1
ATOM 522 C C . ARG A 1 68 ? 13.859 26.719 10.016 1 93.06 68 ARG A C 1
ATOM 524 O O . ARG A 1 68 ? 13.594 26.203 11.102 1 93.06 68 ARG A O 1
ATOM 531 N N . PRO A 1 69 ? 13.297 27.734 9.438 1 93.62 69 PRO A N 1
ATOM 532 C CA . PRO A 1 69 ? 12.141 28.266 10.172 1 93.62 69 PRO A CA 1
ATOM 533 C C . PRO A 1 69 ? 10.922 27.344 10.086 1 93.62 69 PRO A C 1
ATOM 535 O O . PRO A 1 69 ? 10.898 26.422 9.281 1 93.62 69 PRO A O 1
ATOM 538 N N . TRP A 1 70 ? 9.992 27.625 10.914 1 95.44 70 TRP A N 1
ATOM 539 C CA . TRP A 1 70 ? 8.703 26.938 10.883 1 95.44 70 TRP A CA 1
ATOM 540 C C . TRP A 1 70 ? 8.031 27.109 9.523 1 95.44 70 TRP A C 1
ATOM 542 O O . TRP A 1 70 ? 7.828 28.219 9.055 1 95.44 70 TRP A O 1
ATOM 552 N N . PRO A 1 71 ? 7.652 25.969 8.953 1 93.56 71 PRO A N 1
ATOM 553 C CA . PRO A 1 71 ? 7.219 26.047 7.551 1 93.56 71 PRO A CA 1
ATOM 554 C C . PRO A 1 71 ? 5.727 26.359 7.414 1 93.56 71 PRO A C 1
ATOM 556 O O . PRO A 1 71 ? 5.234 26.547 6.297 1 93.56 71 PRO A O 1
ATOM 559 N N . TYR A 1 72 ? 5.031 26.438 8.469 1 96.31 72 TYR A N 1
ATOM 560 C CA . TYR A 1 72 ? 3.58 26.578 8.375 1 96.31 72 TYR A CA 1
ATOM 561 C C . TYR A 1 72 ? 3.111 27.891 9 1 96.31 72 TYR A C 1
ATOM 563 O O . TYR A 1 72 ? 2.041 27.938 9.609 1 96.31 72 TYR A O 1
ATOM 571 N N . ALA A 1 73 ? 3.963 28.875 8.914 1 93.69 73 ALA A N 1
ATOM 572 C CA . ALA A 1 73 ? 3.629 30.188 9.461 1 93.69 73 ALA A CA 1
ATOM 573 C C . ALA A 1 73 ? 2.312 30.703 8.883 1 93.69 73 ALA A C 1
ATOM 575 O O . ALA A 1 73 ? 2.057 30.578 7.688 1 93.69 73 ALA A O 1
ATOM 576 N N . GLY A 1 74 ? 1.492 31.203 9.812 1 94.44 74 GLY A N 1
ATOM 577 C CA . GLY A 1 74 ? 0.238 31.781 9.359 1 94.44 74 GLY A CA 1
ATOM 578 C C . GLY A 1 74 ? -0.917 30.797 9.375 1 94.44 74 GLY A C 1
ATOM 579 O O . GLY A 1 74 ? -2.066 31.172 9.141 1 94.44 74 GLY A O 1
ATOM 580 N N . LYS A 1 75 ? -0.686 29.594 9.609 1 97.88 75 LYS A N 1
ATOM 581 C CA . LYS A 1 75 ? -1.74 28.594 9.703 1 97.88 75 LYS A CA 1
ATOM 582 C C . LYS A 1 75 ? -1.805 27.984 11.109 1 97.88 75 LYS A C 1
ATOM 584 O O . LYS A 1 75 ? -0.775 27.641 11.688 1 97.88 75 LYS A O 1
ATOM 589 N N . PRO A 1 76 ? -3.008 27.922 11.641 1 98.44 76 PRO A N 1
ATOM 590 C CA . PRO A 1 76 ? -3.119 27.25 12.93 1 98.44 76 PRO A CA 1
ATOM 591 C C . PRO A 1 76 ? -2.723 25.781 12.859 1 98.44 76 PRO A C 1
ATOM 593 O O . PRO A 1 76 ? -3.055 25.094 11.891 1 98.44 76 PRO A O 1
ATOM 596 N N . VAL A 1 77 ? -1.959 25.328 13.891 1 98.38 77 VAL A N 1
ATOM 597 C CA . VAL A 1 77 ? -1.521 23.953 13.984 1 98.38 77 VAL A CA 1
ATOM 598 C C . VAL A 1 77 ? -2.018 23.344 15.297 1 98.38 77 VAL A C 1
ATOM 600 O O . VAL A 1 77 ? -1.729 23.859 16.375 1 98.38 77 VAL A O 1
ATOM 603 N N . TRP A 1 78 ? -2.76 22.266 15.156 1 98.44 78 TRP A N 1
ATOM 604 C CA . TRP A 1 78 ? -3.283 21.516 16.297 1 98.44 78 TRP A CA 1
ATOM 605 C C . TRP A 1 78 ? -2.455 20.266 16.547 1 98.44 78 TRP A C 1
ATOM 607 O O . TRP A 1 78 ? -2.385 19.375 15.703 1 98.44 78 TRP A O 1
ATOM 617 N N . VAL A 1 79 ? -1.822 20.219 17.734 1 98.25 79 VAL A N 1
ATOM 618 C CA . VAL A 1 79 ? -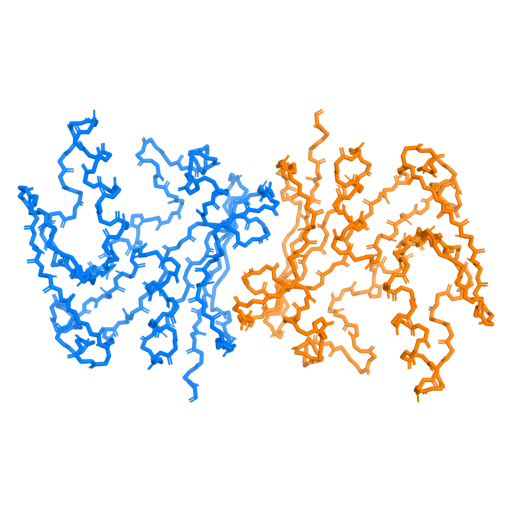0.939 19.109 18.078 1 98.25 79 VAL A CA 1
ATOM 619 C C . VAL A 1 79 ? -1.646 18.156 19.047 1 98.25 79 VAL A C 1
ATOM 621 O O . VAL A 1 79 ? -1.915 18.531 20.203 1 98.25 79 VAL A O 1
ATOM 624 N N . PHE A 1 80 ? -1.966 17 18.578 1 98 80 PHE A N 1
ATOM 625 C CA . PHE A 1 80 ? -2.545 15.984 19.453 1 98 80 PHE A CA 1
ATOM 626 C C . PHE A 1 80 ? -1.458 15.266 20.25 1 98 80 PHE A C 1
ATOM 628 O O . PHE A 1 80 ? -0.636 14.547 19.672 1 98 80 PHE A O 1
ATOM 635 N N . THR A 1 81 ? -1.434 15.43 21.547 1 96.06 81 THR A N 1
ATOM 636 C CA . THR A 1 81 ? -0.362 14.891 22.375 1 96.06 81 THR A CA 1
ATOM 637 C C . THR A 1 81 ? -0.844 14.68 23.797 1 96.06 81 THR A C 1
ATOM 639 O O . THR A 1 81 ? -1.73 15.391 24.281 1 96.06 81 THR A O 1
ATOM 642 N N . HIS A 1 82 ? -0.276 13.648 24.359 1 92.75 82 HIS A N 1
ATOM 643 C CA . HIS A 1 82 ? -0.522 13.422 25.781 1 92.75 82 HIS A CA 1
ATOM 644 C C . HIS A 1 82 ? 0.634 13.938 26.625 1 92.75 82 HIS A C 1
ATOM 646 O O . HIS A 1 82 ? 0.593 13.852 27.859 1 92.75 82 HIS A O 1
ATOM 652 N N . HIS A 1 83 ? 1.619 14.484 26 1 91.12 83 HIS A N 1
ATOM 653 C CA . HIS A 1 83 ? 2.816 14.945 26.703 1 91.12 83 HIS A CA 1
ATOM 654 C C . HIS A 1 83 ? 2.98 16.453 26.562 1 91.12 83 HIS A C 1
ATOM 656 O O . HIS A 1 83 ? 2.359 17.078 25.703 1 91.12 83 HIS A O 1
ATOM 662 N N . GLU A 1 84 ? 3.707 16.938 27.5 1 89.06 84 GLU A N 1
ATOM 663 C CA . GLU A 1 84 ? 4.113 18.328 27.328 1 89.06 84 GLU A CA 1
ATOM 664 C C . GLU A 1 84 ? 5.188 18.469 26.25 1 89.06 84 GLU A C 1
ATOM 666 O O . GLU A 1 84 ? 6.199 17.766 26.281 1 89.06 84 GLU A O 1
ATOM 671 N N . LEU A 1 85 ? 4.891 19.281 25.297 1 92.31 85 LEU A N 1
ATOM 672 C CA . LEU A 1 85 ? 5.828 19.516 24.203 1 92.31 85 LEU A CA 1
ATOM 673 C C . LEU A 1 85 ? 6.203 20.984 24.109 1 92.31 85 LEU A C 1
ATOM 675 O O . LEU A 1 85 ? 5.406 21.859 24.469 1 92.31 85 LEU A O 1
ATOM 679 N N . PRO A 1 86 ? 7.383 21.219 23.656 1 90.19 86 PRO A N 1
ATOM 680 C CA . PRO A 1 86 ? 7.812 22.625 23.516 1 90.19 86 PRO A CA 1
ATOM 681 C C . PRO A 1 86 ? 7.129 23.344 22.359 1 90.19 86 PRO A C 1
ATOM 683 O O . PRO A 1 86 ? 6.762 22.703 21.359 1 90.19 86 PRO A O 1
ATOM 686 N N . SER A 1 87 ? 6.988 24.656 22.531 1 91.5 87 SER A N 1
ATOM 687 C CA . SER A 1 87 ? 6.574 25.484 21.406 1 91.5 87 SER A CA 1
ATOM 688 C C . SER A 1 87 ? 7.746 25.781 20.469 1 91.5 87 SER A C 1
ATOM 690 O O . SER A 1 87 ? 8.891 25.453 20.781 1 91.5 87 SER A O 1
ATOM 692 N N . THR A 1 88 ? 7.34 26.25 19.344 1 91.62 88 THR A N 1
ATOM 693 C CA . THR A 1 88 ? 8.328 26.625 18.344 1 91.62 88 THR A CA 1
ATOM 694 C C . THR A 1 88 ? 8.078 28.062 17.859 1 91.62 88 THR A C 1
ATOM 696 O O . THR A 1 88 ? 6.941 28.422 17.547 1 91.62 88 THR A O 1
ATOM 699 N N . PRO A 1 89 ? 9.164 28.859 17.828 1 90.94 89 PRO A N 1
ATOM 700 C CA . PRO A 1 89 ? 8.984 30.25 17.375 1 90.94 89 PRO A CA 1
ATOM 701 C C . PRO A 1 89 ? 8.281 30.344 16.031 1 90.94 89 PRO A C 1
ATOM 703 O O . PRO A 1 89 ? 8.594 29.578 15.109 1 90.94 89 PRO A O 1
ATOM 706 N N . GLY A 1 90 ? 7.344 31.234 15.961 1 92.81 90 GLY A N 1
ATOM 707 C CA . GLY A 1 90 ? 6.68 31.5 14.695 1 92.81 90 GLY A CA 1
ATOM 708 C C . GLY A 1 90 ? 5.512 30.578 14.422 1 92.81 90 GLY A C 1
ATOM 709 O O . GLY A 1 90 ? 4.809 30.734 13.422 1 92.81 90 GLY A O 1
ATOM 710 N N . ALA A 1 91 ? 5.281 29.656 15.297 1 95.44 91 ALA A N 1
ATOM 711 C CA . ALA A 1 91 ? 4.215 28.688 15.078 1 95.44 91 ALA A CA 1
ATOM 712 C C . ALA A 1 91 ? 2.961 29.062 15.867 1 95.44 91 ALA A C 1
ATOM 714 O O . ALA A 1 91 ? 3.049 29.531 17 1 95.44 91 ALA A O 1
ATOM 715 N N . ASP A 1 92 ? 1.826 28.984 15.258 1 97.19 92 ASP A N 1
ATOM 716 C CA . ASP A 1 92 ? 0.526 29.078 15.922 1 97.19 92 ASP A CA 1
ATOM 717 C C . ASP A 1 92 ? 0.034 27.703 16.375 1 97.19 92 ASP A C 1
ATOM 719 O O . ASP A 1 92 ? -0.682 27.031 15.633 1 97.19 92 ASP A O 1
ATOM 723 N N . LEU A 1 93 ? 0.382 27.391 17.609 1 97.56 93 LEU A N 1
ATOM 724 C CA . LEU A 1 93 ? 0.194 26.016 18.078 1 97.56 93 LEU A CA 1
ATOM 725 C C . LEU A 1 93 ? -0.927 25.953 19.109 1 97.56 93 LEU A C 1
ATOM 727 O O . LEU A 1 93 ? -1.055 26.844 19.953 1 97.56 93 LEU A O 1
ATOM 731 N N . THR A 1 94 ? -1.732 24.984 19.016 1 97.38 94 THR A N 1
ATOM 732 C CA . THR A 1 94 ? -2.672 24.562 20.047 1 97.38 94 THR A CA 1
ATOM 733 C C . THR A 1 94 ? -2.463 23.094 20.391 1 97.38 94 THR A C 1
ATOM 735 O O . THR A 1 94 ? -2.598 22.219 19.531 1 97.38 94 THR A O 1
ATOM 738 N N . PHE A 1 95 ? -2.105 22.781 21.641 1 97.38 95 PHE A N 1
ATOM 739 C CA . PHE A 1 95 ? -1.922 21.406 22.109 1 97.38 95 PHE A CA 1
ATOM 740 C C . PHE A 1 95 ? -3.221 20.844 22.672 1 97.38 95 PHE A C 1
ATOM 742 O O . PHE A 1 95 ? -3.84 21.469 23.547 1 97.38 95 PHE A O 1
ATOM 749 N N . VAL A 1 96 ? -3.627 19.734 22.141 1 97.31 96 VAL A N 1
ATOM 750 C CA . VAL A 1 96 ? -4.906 19.188 22.562 1 97.31 96 VAL A CA 1
ATOM 751 C C . VAL A 1 96 ? -4.734 17.703 22.922 1 97.31 96 VAL A C 1
ATOM 753 O O . VAL A 1 96 ? -3.748 17.078 22.531 1 97.31 96 VAL A O 1
ATOM 756 N N . ARG A 1 97 ? -5.711 17.219 23.672 1 95.12 97 ARG A N 1
ATOM 757 C CA . ARG A 1 97 ? -5.77 15.82 24.078 1 95.12 97 ARG A CA 1
ATOM 758 C C . ARG A 1 97 ? -7.176 15.25 23.906 1 95.12 97 ARG A C 1
ATOM 760 O O . ARG A 1 97 ? -8.141 16.016 23.766 1 95.12 97 ARG A O 1
ATOM 767 N N . GLY A 1 98 ? -7.238 13.914 23.844 1 92.69 98 GLY A N 1
ATOM 768 C CA . GLY A 1 98 ? -8.547 13.273 23.812 1 92.69 98 GLY A CA 1
ATOM 769 C C . GLY A 1 98 ? -8.984 12.891 22.406 1 92.69 98 GLY A C 1
ATOM 770 O O . GLY A 1 98 ? -8.156 12.727 21.516 1 92.69 98 GLY A O 1
ATOM 771 N N . ASP A 1 99 ? -10.359 12.773 22.281 1 94.12 99 ASP A N 1
ATOM 772 C CA . ASP A 1 99 ? -10.93 12.203 21.062 1 94.12 99 ASP A CA 1
ATOM 773 C C . ASP A 1 99 ? -11.039 13.258 19.953 1 94.12 99 ASP A C 1
ATOM 775 O O . ASP A 1 99 ? -11.242 14.445 20.25 1 94.12 99 ASP A O 1
ATOM 779 N N . ILE A 1 100 ? -10.93 12.82 18.75 1 96 100 ILE A N 1
ATOM 780 C CA . ILE A 1 100 ? -11.008 13.664 17.578 1 96 100 ILE A CA 1
ATOM 781 C C . ILE A 1 100 ? -12.32 14.453 17.578 1 96 100 ILE A C 1
ATOM 783 O O . ILE A 1 100 ? -12.336 15.648 17.266 1 96 100 ILE A O 1
ATOM 787 N N . ASP A 1 101 ? -13.383 13.82 17.938 1 94.5 101 ASP A N 1
ATOM 788 C CA . ASP A 1 101 ? -14.727 14.398 17.875 1 94.5 101 ASP A CA 1
ATOM 789 C C . ASP A 1 101 ? -14.828 15.641 18.766 1 94.5 101 ASP A C 1
ATOM 791 O O . ASP A 1 101 ? -15.602 16.547 18.469 1 94.5 101 ASP A O 1
ATOM 795 N N . LEU A 1 102 ? -14.078 15.656 19.766 1 95.56 102 LEU A N 1
ATOM 796 C CA . LEU A 1 102 ? -14.109 16.781 20.688 1 95.56 102 LEU A CA 1
ATOM 797 C C . LEU A 1 102 ? -13.539 18.047 20.047 1 95.56 102 LEU A C 1
ATOM 799 O O . LEU A 1 102 ? -13.875 19.156 20.469 1 95.56 102 LEU A O 1
ATOM 803 N N . TRP A 1 103 ? -12.727 17.844 19.031 1 97.5 103 TRP A N 1
ATOM 804 C CA . TRP A 1 103 ? -11.945 18.984 18.547 1 97.5 103 TRP A CA 1
ATOM 805 C C . TRP A 1 103 ? -12.227 19.266 17.078 1 97.5 103 TRP A C 1
ATOM 807 O O . TRP A 1 103 ? -11.875 20.328 16.562 1 97.5 103 TRP A O 1
ATOM 817 N N . SER A 1 104 ? -12.883 18.375 16.359 1 97.12 104 SER A N 1
ATOM 818 C CA . SER A 1 104 ? -13.016 18.469 14.906 1 97.12 104 SER A CA 1
ATOM 819 C C . SER A 1 104 ? -13.711 19.75 14.492 1 97.12 104 SER A C 1
ATOM 821 O O . SER A 1 104 ? -13.328 20.375 13.492 1 97.12 104 SER A O 1
ATOM 823 N N . HIS A 1 105 ? -14.711 20.172 15.273 1 96.75 105 HIS A N 1
ATOM 824 C CA . HIS A 1 105 ? -15.438 21.406 14.945 1 96.75 105 HIS A CA 1
ATOM 825 C C . HIS A 1 105 ? -14.539 22.625 15.102 1 96.75 105 HIS A C 1
ATOM 827 O O . HIS A 1 105 ? -14.516 23.5 14.219 1 96.75 105 HIS A O 1
ATOM 833 N N . ASP A 1 106 ? -13.852 22.703 16.203 1 98 106 ASP A N 1
ATOM 834 C CA . ASP A 1 106 ? -12.953 23.828 16.438 1 98 106 ASP A CA 1
ATOM 835 C C . ASP A 1 106 ? -11.836 23.875 15.406 1 98 106 ASP A C 1
ATOM 837 O O . ASP A 1 106 ? -11.461 24.953 14.938 1 98 106 ASP A O 1
ATOM 841 N N . ILE A 1 107 ? -11.289 22.781 15.07 1 98.25 107 ILE A N 1
ATOM 842 C CA . ILE A 1 107 ? -10.242 22.688 14.07 1 98.25 107 ILE A CA 1
ATOM 843 C C . ILE A 1 107 ? -10.766 23.188 12.727 1 98.25 107 ILE A C 1
ATOM 845 O O . ILE A 1 107 ? -10.117 24.016 12.07 1 98.25 107 ILE A O 1
ATOM 849 N N . ALA A 1 108 ? -11.938 22.734 12.352 1 98.06 108 ALA A N 1
ATOM 850 C CA . ALA A 1 108 ? -12.547 23.156 11.086 1 98.06 108 ALA A CA 1
ATOM 851 C C . ALA A 1 108 ? -12.766 24.672 11.062 1 98.06 108 ALA A C 1
ATOM 853 O O . ALA A 1 108 ? -12.492 25.328 10.055 1 98.06 108 ALA A O 1
ATOM 854 N N . ARG A 1 109 ? -13.227 25.172 12.141 1 97.75 109 ARG A N 1
ATOM 855 C CA . ARG A 1 109 ? -13.445 26.609 12.234 1 97.75 109 ARG A CA 1
ATOM 856 C C . ARG A 1 109 ? -12.141 27.391 12.055 1 97.75 109 ARG A C 1
ATOM 858 O O . ARG A 1 109 ? -12.109 28.406 11.375 1 97.75 109 ARG A O 1
ATOM 865 N N . SER A 1 110 ? -11.117 26.844 12.594 1 98.12 110 SER A N 1
ATOM 866 C CA . SER A 1 110 ? -9.836 27.531 12.555 1 98.12 110 SER A CA 1
ATOM 867 C C . SER A 1 110 ? -9.258 27.531 11.141 1 98.12 110 SER A C 1
ATOM 869 O O . SER A 1 110 ? -8.359 28.312 10.836 1 98.12 110 SER A O 1
ATOM 871 N N . ALA A 1 111 ? -9.727 26.703 10.227 1 98 111 ALA A N 1
ATOM 872 C CA . ALA A 1 111 ? -9.227 26.578 8.859 1 98 111 ALA A CA 1
ATOM 873 C C . ALA A 1 111 ? -9.805 27.688 7.973 1 98 111 ALA A C 1
ATOM 875 O O . ALA A 1 111 ? -9.375 27.859 6.828 1 98 111 ALA A O 1
ATOM 876 N N . GLY A 1 112 ? -10.672 28.562 8.336 1 94 112 GLY A N 1
ATOM 877 C CA . GLY A 1 112 ? -11.18 29.703 7.594 1 94 112 GLY A CA 1
ATOM 878 C C . GLY A 1 112 ? -11.812 29.328 6.27 1 94 112 GLY A C 1
ATOM 879 O O . GLY A 1 112 ? -11.547 29.953 5.242 1 94 112 GLY A O 1
ATOM 880 N N . GLN A 1 113 ? -12.539 28.438 6.016 1 92.88 113 GLN A N 1
ATOM 881 C CA . GLN A 1 113 ? -13.258 27.922 4.852 1 92.88 113 GLN A CA 1
ATOM 882 C C . GLN A 1 113 ? -12.336 27.109 3.951 1 92.88 113 GLN A C 1
ATOM 884 O O . GLN A 1 113 ? -12.727 26.719 2.85 1 92.88 113 GLN A O 1
ATOM 889 N N . GLN A 1 114 ? -11.188 26.953 4.379 1 97.75 114 GLN A N 1
ATOM 890 C CA . GLN A 1 114 ? -10.242 26.094 3.662 1 97.75 114 GLN A CA 1
ATOM 891 C C . GLN A 1 114 ? -10.195 24.703 4.27 1 97.75 114 GLN A C 1
ATOM 893 O O . GLN A 1 114 ? -11 24.359 5.141 1 97.75 114 GLN A O 1
ATOM 898 N N . ASP A 1 115 ? -9.32 23.891 3.752 1 98.44 115 ASP A N 1
ATOM 899 C CA . ASP A 1 115 ? -9.258 22.5 4.176 1 98.44 115 ASP A CA 1
ATOM 900 C C . ASP A 1 115 ? -8.305 22.328 5.359 1 98.44 115 ASP A C 1
ATOM 902 O O . ASP A 1 115 ? -7.516 23.219 5.664 1 98.44 115 ASP A O 1
ATOM 906 N N . VAL A 1 116 ? -8.461 21.219 6.074 1 98.69 116 VAL A N 1
ATOM 907 C CA . VAL A 1 116 ? -7.574 20.828 7.168 1 98.69 116 VAL A CA 1
ATOM 908 C C . VAL A 1 116 ? -6.637 19.719 6.699 1 98.69 116 VAL A C 1
ATOM 910 O O . VAL A 1 116 ? -7.086 18.703 6.16 1 98.69 116 VAL A O 1
ATOM 913 N N . TRP A 1 117 ? -5.352 19.938 6.871 1 98.75 117 TRP A N 1
ATOM 914 C CA . TRP A 1 117 ? -4.344 18.938 6.531 1 98.75 117 TRP A CA 1
ATOM 915 C C . TRP A 1 117 ? -3.988 18.078 7.742 1 98.75 117 TRP A C 1
ATOM 917 O O . TRP A 1 117 ? -3.498 18.594 8.75 1 98.75 117 TRP A O 1
ATOM 927 N N . ILE A 1 118 ? -4.281 16.828 7.613 1 98.31 118 ILE A N 1
ATOM 928 C CA . ILE A 1 118 ? -3.756 15.867 8.578 1 98.31 118 ILE A CA 1
ATOM 929 C C . ILE A 1 118 ? -2.33 15.484 8.188 1 98.31 118 ILE A C 1
ATOM 931 O O . ILE A 1 118 ? -2.127 14.617 7.332 1 98.31 118 ILE A O 1
ATOM 935 N N . LEU A 1 1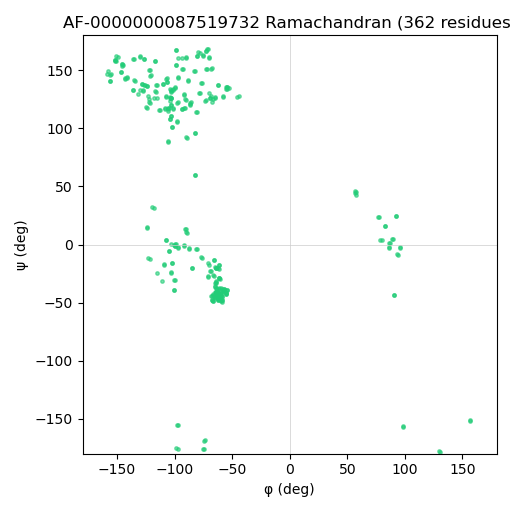19 ? -1.412 16.078 8.727 1 96 119 LEU A N 1
ATOM 936 C CA . LEU A 1 119 ? -0.002 15.891 8.406 1 96 119 LEU A CA 1
ATOM 937 C C . LEU A 1 119 ? 0.487 14.531 8.891 1 96 119 LEU A C 1
ATOM 939 O O . LEU A 1 119 ? 1.398 13.945 8.297 1 96 119 LEU A O 1
ATOM 943 N N . GLY A 1 120 ? -0.105 14 9.93 1 86.31 120 GLY A N 1
ATOM 944 C CA . GLY A 1 120 ? 0.301 12.703 10.445 1 86.31 120 GLY A CA 1
ATOM 945 C C . GLY A 1 120 ? 0.53 12.695 11.945 1 86.31 120 GLY A C 1
ATOM 946 O O . GLY A 1 120 ? 0.179 13.656 12.633 1 86.31 120 GLY A O 1
ATOM 947 N N . GLY A 1 121 ? 0.906 11.516 12.211 1 92.12 121 GLY A N 1
ATOM 948 C CA . GLY A 1 121 ? 1.327 10.336 11.469 1 92.12 121 GLY A CA 1
ATOM 949 C C . GLY A 1 121 ? 0.212 9.328 11.273 1 92.12 121 GLY A C 1
ATOM 950 O O . GLY A 1 121 ? -0.967 9.688 11.289 1 92.12 121 GLY A O 1
ATOM 951 N N . ALA A 1 122 ? 0.61 8.07 11.086 1 95.44 122 ALA A N 1
ATOM 952 C CA . ALA A 1 122 ? -0.292 6.961 10.797 1 95.44 122 ALA A CA 1
ATOM 953 C C . ALA A 1 122 ? -1.336 6.801 11.898 1 95.44 122 ALA A C 1
ATOM 955 O O . ALA A 1 122 ? -2.512 6.555 11.617 1 95.44 122 ALA A O 1
ATOM 956 N N . GLN A 1 123 ? -0.901 6.973 13.125 1 94.81 123 GLN A N 1
ATOM 957 C CA . GLN A 1 123 ? -1.812 6.816 14.258 1 94.81 123 GLN A CA 1
ATOM 958 C C . GLN A 1 123 ? -2.885 7.902 14.258 1 94.81 123 GLN A C 1
ATOM 960 O O . GLN A 1 123 ? -4.07 7.609 14.422 1 94.81 123 GLN A O 1
ATOM 965 N N . LEU A 1 124 ? -2.449 9.117 14.102 1 96.75 124 LEU A N 1
ATOM 966 C CA . LEU A 1 124 ? -3.4 10.227 14.078 1 96.75 124 LEU A CA 1
ATOM 967 C C . LEU A 1 124 ? -4.367 10.094 12.906 1 96.75 124 LEU A C 1
ATOM 969 O O . LEU A 1 124 ? -5.578 10.25 13.078 1 96.75 124 LEU A O 1
ATOM 973 N N . ALA A 1 125 ? -3.844 9.828 11.719 1 96.5 125 ALA A N 1
ATOM 974 C CA . ALA A 1 125 ? -4.691 9.617 10.547 1 96.5 125 ALA A CA 1
ATOM 975 C C . ALA A 1 125 ? -5.707 8.508 10.797 1 96.5 125 ALA A C 1
ATOM 977 O O . ALA A 1 125 ? -6.875 8.625 10.422 1 96.5 125 ALA A O 1
ATOM 978 N N . GLY A 1 126 ? -5.242 7.414 11.43 1 95.88 126 GLY A N 1
ATOM 979 C CA . GLY A 1 126 ? -6.133 6.324 11.781 1 95.88 126 GLY A CA 1
ATOM 980 C C . GLY A 1 126 ? -7.262 6.75 12.703 1 95.88 126 GLY A C 1
ATOM 981 O O . GLY A 1 126 ? -8.398 6.293 12.555 1 95.88 126 GLY A O 1
ATOM 982 N N . ARG A 1 127 ? -6.973 7.555 13.672 1 95.88 127 ARG A N 1
ATOM 983 C CA . ARG A 1 127 ? -7.992 8.055 14.586 1 95.88 127 ARG A CA 1
ATOM 984 C C . ARG A 1 127 ? -9.031 8.891 13.852 1 95.88 127 ARG A C 1
ATOM 986 O O . ARG A 1 127 ? -10.227 8.789 14.133 1 95.88 127 ARG A O 1
ATOM 993 N N . PHE A 1 128 ? -8.578 9.742 12.945 1 96.44 128 PHE A N 1
ATOM 994 C CA . PHE A 1 128 ? -9.508 10.547 12.164 1 96.44 128 PHE A CA 1
ATOM 995 C C . PHE A 1 128 ? -10.383 9.664 11.281 1 96.44 128 PHE A C 1
ATOM 997 O O . PHE A 1 128 ? -11.57 9.938 11.109 1 96.44 128 PHE A O 1
ATOM 1004 N N . LEU A 1 129 ? -9.781 8.656 10.695 1 95.56 129 LEU A N 1
ATOM 1005 C CA . LEU A 1 129 ? -10.531 7.699 9.883 1 95.56 129 LEU A CA 1
ATOM 1006 C C . LEU A 1 129 ? -11.586 6.984 10.719 1 95.56 129 LEU A C 1
ATOM 1008 O O . LEU A 1 129 ? -12.758 6.918 10.328 1 95.56 129 LEU A O 1
ATOM 1012 N N . THR A 1 130 ? -11.203 6.523 11.867 1 93.5 130 THR A N 1
ATOM 1013 C CA . THR A 1 130 ? -12.078 5.766 12.758 1 93.5 130 THR A CA 1
ATOM 1014 C C . THR A 1 130 ? -13.227 6.637 13.25 1 93.5 130 THR A C 1
ATOM 1016 O O . THR A 1 130 ? -14.359 6.164 13.383 1 93.5 130 THR A O 1
ATOM 1019 N N . ALA A 1 131 ? -12.961 7.867 13.477 1 94.25 131 ALA A N 1
ATOM 1020 C CA . ALA A 1 131 ? -13.961 8.805 13.984 1 94.25 131 ALA A CA 1
ATOM 1021 C C . ALA A 1 131 ? -14.922 9.234 12.891 1 94.25 131 ALA A C 1
ATOM 1023 O O . ALA A 1 131 ? -15.914 9.914 13.156 1 94.25 131 ALA A O 1
ATOM 1024 N N . GLY A 1 132 ? -14.641 8.93 11.633 1 93.69 132 GLY A N 1
ATOM 1025 C CA . GLY A 1 132 ? -15.477 9.328 10.516 1 93.69 132 GLY A CA 1
ATOM 1026 C C . GLY A 1 132 ? -15.305 10.789 10.141 1 93.69 132 GLY A C 1
ATOM 1027 O O . GLY A 1 132 ? -16.219 11.398 9.57 1 93.69 132 GLY A O 1
ATOM 1028 N N . VAL A 1 133 ? -14.18 11.391 10.469 1 95.44 133 VAL A N 1
ATOM 1029 C CA . VAL A 1 133 ? -13.945 12.812 10.25 1 95.44 133 VAL A CA 1
ATOM 1030 C C . VAL A 1 133 ? -13.047 13.016 9.031 1 95.44 133 VAL A C 1
ATOM 1032 O O . VAL A 1 133 ? -13.078 14.07 8.398 1 95.44 133 VAL A O 1
ATOM 1035 N N . LEU A 1 134 ? -12.25 12.039 8.656 1 96.56 134 LEU A N 1
ATOM 1036 C CA . LEU A 1 134 ? -11.414 12.133 7.469 1 96.56 134 LEU A CA 1
ATOM 1037 C C . LEU A 1 134 ? -12.258 12.102 6.203 1 96.56 134 LEU A C 1
ATOM 1039 O O . LEU A 1 134 ? -13.016 11.156 5.977 1 96.56 134 LEU A O 1
ATOM 1043 N N . ASP A 1 135 ? -12.062 13.133 5.32 1 97.12 135 ASP A N 1
ATOM 1044 C CA . ASP A 1 135 ? -12.898 13.25 4.129 1 97.12 135 ASP A CA 1
ATOM 1045 C C . ASP A 1 135 ? -12.18 12.719 2.895 1 97.12 135 ASP A C 1
ATOM 1047 O O . ASP A 1 135 ? -12.797 12.102 2.023 1 97.12 135 ASP A O 1
ATOM 1051 N N . GLU A 1 136 ? -10.891 13 2.826 1 97.75 136 GLU A N 1
ATOM 1052 C CA . GLU A 1 136 ? -10.148 12.664 1.612 1 97.75 136 GLU A CA 1
ATOM 1053 C C . GLU A 1 136 ? -8.75 12.156 1.938 1 97.75 136 GLU A C 1
ATOM 1055 O O . GLU A 1 136 ? -8.125 12.609 2.896 1 97.75 136 GLU A O 1
ATOM 1060 N N . LEU A 1 137 ? -8.305 11.203 1.159 1 97.69 137 LEU A N 1
ATOM 1061 C CA . LEU A 1 137 ? -6.934 10.703 1.145 1 97.69 137 LEU A CA 1
ATOM 1062 C C . LEU A 1 137 ? -6.25 11.047 -0.173 1 97.69 137 LEU A C 1
ATOM 1064 O O . LEU A 1 137 ? -6.7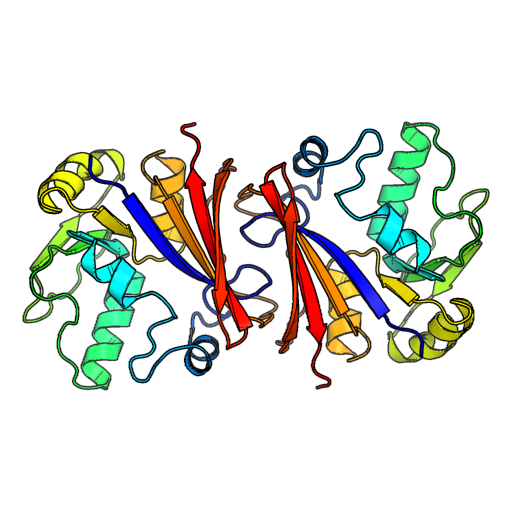46 10.695 -1.246 1 97.69 137 LEU A O 1
ATOM 1068 N N . GLN A 1 138 ? -5.297 11.812 -0.099 1 97.81 138 GLN A N 1
ATOM 1069 C CA . GLN A 1 138 ? -4.391 12.039 -1.22 1 97.81 138 GLN A CA 1
ATOM 1070 C C . GLN A 1 138 ? -3.086 11.266 -1.043 1 97.81 138 GLN A C 1
ATOM 1072 O O . GLN A 1 138 ? -2.189 11.711 -0.321 1 97.81 138 GLN A O 1
ATOM 1077 N N . LEU A 1 139 ? -2.971 10.156 -1.716 1 98.12 139 LEU A N 1
ATOM 1078 C CA . LEU A 1 139 ? -1.891 9.188 -1.55 1 98.12 139 LEU A CA 1
ATOM 1079 C C . LEU A 1 139 ? -0.9 9.281 -2.705 1 98.12 139 LEU A C 1
ATOM 1081 O O . LEU A 1 139 ? -1.275 9.094 -3.865 1 98.12 139 LEU A O 1
ATOM 1085 N N . LEU A 1 140 ? 0.32 9.625 -2.416 1 98.25 140 LEU A N 1
ATOM 1086 C CA . LEU A 1 140 ? 1.414 9.594 -3.381 1 98.25 140 LEU A CA 1
ATOM 1087 C C . LEU A 1 140 ? 2.236 8.32 -3.227 1 98.25 140 LEU A C 1
ATOM 1089 O O . LEU A 1 140 ? 3.023 8.195 -2.285 1 98.25 140 LEU A O 1
ATOM 1093 N N . THR A 1 141 ? 2.078 7.406 -4.133 1 98.31 141 THR A N 1
ATOM 1094 C CA . THR A 1 141 ? 2.824 6.152 -4.102 1 98.31 141 THR A CA 1
ATOM 1095 C C . THR A 1 141 ? 4.121 6.277 -4.891 1 98.31 141 THR A C 1
ATOM 1097 O O . THR A 1 141 ? 4.102 6.559 -6.094 1 98.31 141 THR A O 1
ATOM 1100 N N . VAL A 1 142 ? 5.242 6.133 -4.23 1 97.69 142 VAL A N 1
ATOM 1101 C CA . VAL A 1 142 ? 6.531 6.164 -4.918 1 97.69 142 VAL A CA 1
ATOM 1102 C C . VAL A 1 142 ? 6.953 4.742 -5.281 1 97.69 142 VAL A C 1
ATOM 1104 O O . VAL A 1 142 ? 6.566 3.781 -4.613 1 97.69 142 VAL A O 1
ATOM 1107 N N . PRO A 1 143 ? 7.707 4.57 -6.344 1 96.62 143 PRO A N 1
ATOM 1108 C CA . PRO A 1 143 ? 7.98 3.238 -6.883 1 96.62 143 PRO A CA 1
ATOM 1109 C C . PRO A 1 143 ? 9.109 2.52 -6.145 1 96.62 143 PRO A C 1
ATOM 1111 O O . PRO A 1 143 ? 10.102 2.125 -6.762 1 96.62 143 PRO A O 1
ATOM 1114 N N . VAL A 1 144 ? 8.898 2.332 -4.863 1 96.5 144 VAL A N 1
ATOM 1115 C CA . VAL A 1 144 ? 9.82 1.624 -3.984 1 96.5 144 VAL A CA 1
ATOM 1116 C C . VAL A 1 144 ? 9.047 0.646 -3.102 1 96.5 144 VAL A C 1
ATOM 1118 O O . VAL A 1 144 ? 7.914 0.925 -2.701 1 96.5 144 VAL A O 1
ATOM 1121 N N . VAL A 1 145 ? 9.648 -0.496 -2.906 1 96.62 145 VAL A N 1
ATOM 1122 C CA . VAL A 1 145 ? 9.195 -1.414 -1.867 1 96.62 145 VAL A CA 1
ATOM 1123 C C . VAL A 1 145 ? 10.133 -1.337 -0.664 1 96.62 145 VAL A C 1
ATOM 1125 O O . VAL A 1 145 ? 11.352 -1.402 -0.816 1 96.62 145 VAL A O 1
ATOM 1128 N N . LEU A 1 146 ? 9.547 -1.214 0.515 1 96.25 146 LEU A N 1
ATOM 1129 C CA . LEU A 1 146 ? 10.359 -1.103 1.722 1 96.25 146 LEU A CA 1
ATOM 1130 C C . LEU A 1 146 ? 10.438 -2.441 2.449 1 96.25 146 LEU A C 1
ATOM 1132 O O . LEU A 1 146 ? 11.422 -2.719 3.143 1 96.25 146 LEU A O 1
ATOM 1136 N N . GLY A 1 147 ? 9.422 -3.256 2.35 1 93.5 147 GLY A N 1
ATOM 1137 C CA . GLY A 1 147 ? 9.367 -4.543 3.023 1 93.5 147 GLY A CA 1
ATOM 1138 C C . GLY A 1 147 ? 8.742 -4.465 4.406 1 93.5 147 GLY A C 1
ATOM 1139 O O . GLY A 1 147 ? 7.988 -5.355 4.805 1 93.5 147 GLY A O 1
ATOM 1140 N N . SER A 1 148 ? 9.094 -3.498 5.148 1 92.88 148 SER A N 1
ATOM 1141 C CA . SER A 1 148 ? 8.555 -3.25 6.48 1 92.88 148 SER A CA 1
ATOM 1142 C C . SER A 1 148 ? 8.609 -1.768 6.832 1 92.88 148 SER A C 1
ATOM 1144 O O . SER A 1 148 ? 9.367 -1.009 6.227 1 92.88 148 SER A O 1
ATOM 1146 N N . GLY A 1 149 ? 7.719 -1.467 7.816 1 95.06 149 GLY A N 1
ATOM 1147 C CA . GLY A 1 149 ? 7.715 -0.075 8.242 1 95.06 149 GLY A CA 1
ATOM 1148 C C . GLY A 1 149 ? 6.402 0.35 8.875 1 95.06 149 GLY A C 1
ATOM 1149 O O . GLY A 1 149 ? 5.727 -0.459 9.516 1 95.06 149 GLY A O 1
ATOM 1150 N N . VAL A 1 150 ? 6.125 1.677 8.711 1 95.19 150 VAL A N 1
ATOM 1151 C CA . VAL A 1 150 ? 4.902 2.268 9.242 1 95.19 150 VAL A CA 1
ATOM 1152 C C . VAL A 1 150 ? 3.846 2.352 8.141 1 95.19 150 VAL A C 1
ATOM 1154 O O . VAL A 1 150 ? 4.07 2.977 7.105 1 95.19 150 VAL A O 1
ATOM 1157 N N . SER A 1 151 ? 2.693 1.727 8.383 1 96.38 151 SER A N 1
ATOM 1158 C CA . SER A 1 151 ? 1.628 1.692 7.387 1 96.38 151 SER A CA 1
ATOM 1159 C C . SER A 1 151 ? 0.989 3.066 7.215 1 96.38 151 SER A C 1
ATOM 1161 O O . SER A 1 151 ? 1.088 3.918 8.102 1 96.38 151 SER A O 1
ATOM 1163 N N . VAL A 1 152 ? 0.321 3.266 6.125 1 97.12 152 VAL A N 1
ATOM 1164 C CA . VAL A 1 152 ? -0.347 4.52 5.789 1 97.12 152 VAL A CA 1
ATOM 1165 C C . VAL A 1 152 ? -1.34 4.883 6.891 1 97.12 152 VAL A C 1
ATOM 1167 O O . VAL A 1 152 ? -1.491 6.059 7.234 1 97.12 152 VAL A O 1
ATOM 1170 N N . PHE A 1 153 ? -2.014 3.867 7.426 1 96.25 153 PHE A N 1
ATOM 1171 C CA . PHE A 1 153 ? -2.932 4.035 8.547 1 96.25 153 PHE A CA 1
ATOM 1172 C C . PHE A 1 153 ? -2.578 3.086 9.688 1 96.25 153 PHE A C 1
ATOM 1174 O O . PHE A 1 153 ? -2.211 1.934 9.445 1 96.25 153 PHE A O 1
ATOM 1181 N N . ASP A 1 154 ? -2.637 3.619 10.828 1 92.81 154 ASP A N 1
ATOM 1182 C CA . ASP A 1 154 ? -2.645 2.773 12.016 1 92.81 154 ASP A CA 1
ATOM 1183 C C . ASP A 1 154 ? -4.039 2.713 12.641 1 92.81 154 ASP A C 1
ATOM 1185 O O . ASP A 1 154 ? -4.395 3.562 13.461 1 92.81 154 ASP A O 1
ATOM 1189 N N . THR A 1 155 ? -4.805 1.781 12.172 1 89.88 155 THR A N 1
ATOM 1190 C CA . THR A 1 155 ? -6.18 1.603 12.625 1 89.88 155 THR A CA 1
ATOM 1191 C C . THR A 1 155 ? -6.59 0.135 12.547 1 89.88 155 THR A C 1
ATOM 1193 O O . THR A 1 155 ? -5.957 -0.654 11.844 1 89.88 155 THR A O 1
ATOM 1196 N N . LYS A 1 156 ? -7.613 -0.209 13.242 1 83.25 156 LYS A N 1
ATOM 1197 C CA . LYS A 1 156 ? -8.172 -1.557 13.195 1 83.25 156 LYS A CA 1
ATOM 1198 C C . LYS A 1 156 ? -9.5 -1.578 12.438 1 83.25 156 LYS A C 1
ATOM 1200 O O . LYS A 1 156 ? -10.133 -2.627 12.32 1 83.25 156 LYS A O 1
ATOM 1205 N N . THR A 1 157 ? -9.859 -0.477 11.914 1 82.88 157 THR A N 1
ATOM 1206 C CA . THR A 1 157 ? -11.172 -0.352 11.297 1 82.88 157 THR A CA 1
ATOM 1207 C C . THR A 1 157 ? -11.055 -0.276 9.773 1 82.88 157 THR A C 1
ATOM 1209 O O . THR A 1 157 ? -10.492 0.681 9.242 1 82.88 157 THR A O 1
ATOM 1212 N N . PRO A 1 158 ? -11.609 -1.234 9.188 1 89.25 158 PRO A N 1
ATOM 1213 C CA . PRO A 1 158 ? -11.648 -1.134 7.727 1 89.25 158 PRO A CA 1
ATOM 1214 C C . PRO A 1 158 ? -12.562 -0.01 7.238 1 89.25 158 PRO A C 1
ATOM 1216 O O . PRO A 1 158 ? -13.492 0.384 7.941 1 89.25 158 PRO A O 1
ATOM 1219 N N . ALA A 1 159 ? -12.258 0.521 6.125 1 94 159 ALA A N 1
ATOM 1220 C CA . ALA A 1 159 ? -13.055 1.602 5.543 1 94 159 ALA A CA 1
ATOM 1221 C C . ALA A 1 159 ? -13.07 1.513 4.02 1 94 159 ALA A C 1
ATOM 1223 O O . ALA A 1 159 ? -12.094 1.088 3.406 1 94 159 ALA A O 1
ATOM 1224 N N . ASP A 1 160 ? -14.18 1.957 3.443 1 94.69 160 ASP A N 1
ATOM 1225 C CA . ASP A 1 160 ? -14.328 2.004 1.993 1 94.69 160 ASP A CA 1
ATOM 1226 C C . ASP A 1 160 ? -14.023 3.4 1.455 1 94.69 160 ASP A C 1
ATOM 1228 O O . ASP A 1 160 ? -14.375 4.402 2.082 1 94.69 160 ASP A O 1
ATOM 1232 N N . PHE A 1 161 ? -13.43 3.373 0.333 1 96.5 161 PHE A N 1
ATOM 1233 C CA . PHE A 1 161 ? -13.07 4.617 -0.343 1 96.5 161 PHE A CA 1
ATOM 1234 C C . PHE A 1 161 ? -13.617 4.637 -1.766 1 96.5 161 PHE A C 1
ATOM 1236 O O . PHE A 1 161 ? -14.039 3.602 -2.287 1 96.5 161 PHE A O 1
ATOM 1243 N N . THR A 1 162 ? -13.719 5.852 -2.291 1 95.94 162 THR A N 1
ATOM 1244 C CA . THR A 1 162 ? -14.023 6.062 -3.701 1 95.94 162 THR A CA 1
ATOM 1245 C C . THR A 1 162 ? -12.922 6.875 -4.375 1 95.94 162 THR A C 1
ATOM 1247 O O . THR A 1 162 ? -12.562 7.953 -3.9 1 95.94 162 THR A O 1
ATOM 1250 N N . LEU A 1 163 ? -12.375 6.32 -5.461 1 96.06 163 LEU A N 1
ATOM 1251 C CA . LEU A 1 163 ? -11.352 7.039 -6.219 1 96.06 163 LEU A CA 1
ATOM 1252 C C . LEU A 1 163 ? -11.953 8.25 -6.926 1 96.06 163 LEU A C 1
ATOM 1254 O O . LEU A 1 163 ? -12.945 8.125 -7.645 1 96.06 163 LEU A O 1
ATOM 1258 N N . ILE A 1 164 ? -11.328 9.375 -6.711 1 94.94 164 ILE A N 1
ATOM 1259 C CA . ILE A 1 164 ? -11.93 10.555 -7.328 1 94.94 164 ILE A CA 1
ATOM 1260 C C . IL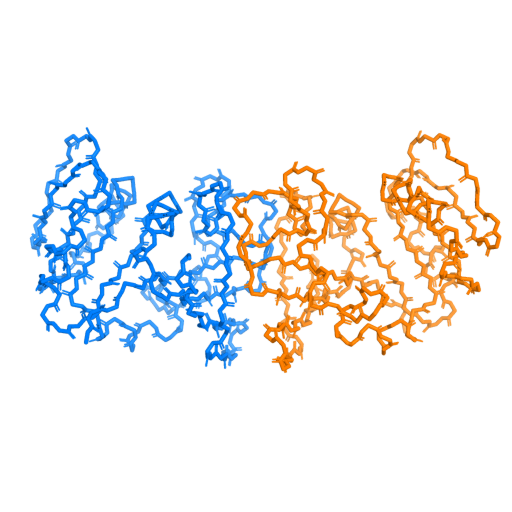E A 1 164 ? -10.984 11.125 -8.383 1 94.94 164 ILE A C 1
ATOM 1262 O O . ILE A 1 164 ? -11.422 11.812 -9.312 1 94.94 164 ILE A O 1
ATOM 1266 N N . ASN A 1 165 ? -9.727 10.875 -8.273 1 94.88 165 ASN A N 1
ATOM 1267 C CA . ASN A 1 165 ? -8.75 11.32 -9.258 1 94.88 165 ASN A CA 1
ATOM 1268 C C . ASN A 1 165 ? -7.477 10.484 -9.203 1 94.88 165 ASN A C 1
ATOM 1270 O O . ASN A 1 165 ? -7.121 9.953 -8.148 1 94.88 165 ASN A O 1
ATOM 1274 N N . ARG A 1 166 ? -6.848 10.359 -10.391 1 94.81 166 ARG A N 1
ATOM 1275 C CA . ARG A 1 166 ? -5.566 9.672 -10.516 1 94.81 166 ARG A CA 1
ATOM 1276 C C . ARG A 1 166 ? -4.609 10.453 -11.406 1 94.81 166 ARG A C 1
ATOM 1278 O O . ARG A 1 166 ? -4.988 10.898 -12.492 1 94.81 166 ARG A O 1
ATOM 1285 N N . THR A 1 167 ? -3.412 10.594 -10.938 1 94.62 167 THR A N 1
ATOM 1286 C CA . THR A 1 167 ? -2.371 11.266 -11.703 1 94.62 167 THR A CA 1
ATOM 1287 C C . THR A 1 167 ? -1.058 10.492 -11.633 1 94.62 167 THR A C 1
ATOM 1289 O O . THR A 1 167 ? -0.674 10 -10.57 1 94.62 167 THR A O 1
ATOM 1292 N N . ALA A 1 168 ? -0.435 10.312 -12.82 1 94.19 168 ALA A N 1
ATOM 1293 C CA . ALA A 1 168 ? 0.92 9.766 -12.883 1 94.19 168 ALA A CA 1
ATOM 1294 C C . ALA A 1 168 ? 1.938 10.867 -13.164 1 94.19 168 ALA A C 1
ATOM 1296 O O . ALA A 1 168 ? 1.83 11.586 -14.164 1 94.19 168 ALA A O 1
ATOM 1297 N N . HIS A 1 169 ? 2.895 10.969 -12.258 1 94.31 169 HIS A N 1
ATOM 1298 C CA . HIS A 1 169 ? 3.93 11.977 -12.43 1 94.31 169 HIS A CA 1
ATOM 1299 C C . HIS A 1 169 ? 5.145 11.406 -13.148 1 94.31 169 HIS A C 1
ATOM 1301 O O . HIS A 1 169 ? 5.336 10.188 -13.188 1 94.31 169 HIS A O 1
ATOM 1307 N N . GLU A 1 170 ? 5.992 12.25 -13.719 1 88.12 170 GLU A N 1
ATOM 1308 C CA . GLU A 1 170 ? 7.094 11.852 -14.594 1 88.12 170 GLU A CA 1
ATOM 1309 C C . GLU A 1 170 ? 8.148 11.055 -13.828 1 88.12 170 GLU A C 1
ATOM 1311 O O . GLU A 1 170 ? 8.812 10.188 -14.398 1 88.12 170 GLU A O 1
ATOM 1316 N N . ASN A 1 171 ? 8.266 11.273 -12.594 1 90.38 171 ASN A N 1
ATOM 1317 C CA . ASN A 1 171 ? 9.312 10.609 -11.82 1 90.38 171 ASN A CA 1
ATOM 1318 C C . ASN A 1 171 ? 8.836 9.273 -11.266 1 90.38 171 ASN A C 1
ATOM 1320 O O . ASN A 1 171 ? 9.492 8.68 -10.406 1 90.38 171 ASN A O 1
ATOM 1324 N N . GLY A 1 172 ? 7.727 8.852 -11.695 1 92.38 172 GLY A N 1
ATOM 1325 C CA . GLY A 1 172 ? 7.234 7.531 -11.32 1 92.38 172 GLY A CA 1
ATOM 1326 C C . GLY A 1 172 ? 6.281 7.566 -10.141 1 92.38 172 GLY A C 1
ATOM 1327 O O . GLY A 1 172 ? 5.719 6.535 -9.758 1 92.38 172 GLY A O 1
ATOM 1328 N N . VAL A 1 173 ? 6.074 8.742 -9.594 1 97.06 173 VAL A N 1
ATOM 1329 C CA . VAL A 1 173 ? 5.172 8.891 -8.461 1 97.06 173 VAL A CA 1
ATOM 1330 C C . VAL A 1 173 ? 3.723 8.867 -8.945 1 97.06 173 VAL A C 1
ATOM 1332 O O . VAL A 1 173 ? 3.375 9.539 -9.914 1 97.06 173 VAL A O 1
ATOM 1335 N N . LEU A 1 174 ? 2.924 8.031 -8.289 1 97.81 174 LEU A N 1
ATOM 1336 C CA . LEU A 1 174 ? 1.493 7.969 -8.578 1 97.81 174 LEU A CA 1
ATOM 1337 C C . LEU A 1 174 ? 0.692 8.688 -7.5 1 97.81 174 LEU A C 1
ATOM 1339 O O . LEU A 1 174 ? 0.902 8.461 -6.305 1 97.81 174 LEU A O 1
ATOM 1343 N N . GLU A 1 175 ? -0.116 9.609 -7.98 1 97.62 175 GLU A N 1
ATOM 1344 C CA . GLU A 1 175 ? -0.995 10.336 -7.07 1 97.62 175 GLU A CA 1
ATOM 1345 C C . GLU A 1 175 ? -2.441 9.867 -7.207 1 97.62 175 GLU A C 1
ATOM 1347 O O . GLU A 1 175 ? -3.039 9.984 -8.281 1 97.62 175 GLU A O 1
ATOM 1352 N N . ASP A 1 176 ? -2.984 9.305 -6.141 1 97.88 176 ASP A N 1
ATOM 1353 C CA . ASP A 1 176 ? -4.379 8.867 -6.082 1 97.88 176 ASP A CA 1
ATOM 1354 C C . ASP A 1 176 ? -5.145 9.641 -5.008 1 97.88 176 ASP A C 1
ATOM 1356 O O . ASP A 1 176 ? -4.719 9.688 -3.852 1 97.88 176 ASP A O 1
ATOM 1360 N N . ARG A 1 177 ? -6.227 10.219 -5.41 1 97.38 177 ARG A N 1
ATOM 1361 C CA . ARG A 1 177 ? -7.102 10.906 -4.469 1 97.38 177 ARG A CA 1
ATOM 1362 C C . ARG A 1 177 ? -8.383 10.109 -4.234 1 97.38 177 ARG A C 1
ATOM 1364 O O . ARG A 1 177 ? -9.055 9.703 -5.191 1 97.38 177 ARG A O 1
ATOM 1371 N N . TYR A 1 178 ? -8.664 9.891 -2.963 1 97.69 178 TYR A N 1
ATOM 1372 C CA . TYR A 1 178 ? -9.836 9.109 -2.566 1 97.69 178 TYR A CA 1
ATOM 1373 C C . TYR A 1 178 ? -10.758 9.938 -1.668 1 97.69 178 TYR A C 1
ATOM 1375 O O . TYR A 1 178 ? -10.289 10.734 -0.855 1 97.69 178 TYR A O 1
ATOM 1383 N N . ARG A 1 179 ? -12.039 9.695 -1.833 1 97.31 179 ARG A N 1
ATOM 1384 C CA . ARG A 1 179 ? -13.023 10.156 -0.856 1 97.31 179 ARG A CA 1
ATOM 1385 C C . ARG A 1 179 ? -13.461 9.023 0.061 1 97.31 179 ARG A C 1
ATOM 1387 O O . ARG A 1 179 ? -13.656 7.895 -0.393 1 97.31 179 ARG A O 1
ATOM 1394 N N . ILE A 1 180 ? -13.477 9.328 1.332 1 93.69 180 ILE A N 1
ATOM 1395 C CA . ILE A 1 180 ? -13.883 8.305 2.287 1 93.69 180 ILE A CA 1
ATOM 1396 C C . ILE A 1 180 ? -15.406 8.297 2.422 1 93.69 180 ILE A C 1
ATOM 1398 O O . ILE A 1 180 ? -16.031 9.359 2.51 1 93.69 180 ILE A O 1
ATOM 1402 N N . ALA A 1 181 ? -15.852 7.074 2.123 1 77.12 181 ALA A N 1
ATOM 1403 C CA . ALA A 1 181 ? -17.297 6.953 2.285 1 77.12 181 ALA A CA 1
ATOM 1404 C C . ALA A 1 181 ? -17.688 7.051 3.756 1 77.12 181 ALA A C 1
ATOM 1406 O O . ALA A 1 181 ? -16.953 6.594 4.637 1 77.12 181 ALA A O 1
ATOM 1407 N N . ALA A 1 182 ? -18.516 7.965 4.09 1 64.75 182 ALA A N 1
ATOM 1408 C CA . ALA A 1 182 ? -19.047 8.047 5.449 1 64.75 182 ALA A CA 1
ATOM 1409 C C . ALA A 1 182 ? -19.453 6.672 5.965 1 64.75 182 ALA A C 1
ATOM 1411 O O . ALA A 1 182 ? -19.922 5.828 5.195 1 64.75 182 ALA A O 1
ATOM 1412 N N . PRO A 1 183 ? -18.922 6.266 7.223 1 55.03 183 PRO A N 1
ATOM 1413 C CA . PRO A 1 183 ? -19.375 4.977 7.758 1 55.03 183 PRO A CA 1
ATOM 1414 C C . PRO A 1 183 ? -20.891 4.793 7.66 1 55.03 183 PRO A C 1
ATOM 1416 O O . PRO A 1 183 ? -21.641 5.777 7.613 1 55.03 183 PRO A O 1
ATOM 1419 N N . MET B 1 1 ? 12.055 -13.961 -23.891 1 80.44 1 MET B N 1
ATOM 1420 C CA . MET B 1 1 ? 12.594 -14.289 -22.578 1 80.44 1 MET B CA 1
ATOM 1421 C C . MET B 1 1 ? 11.492 -14.344 -21.531 1 80.44 1 MET B C 1
ATOM 1423 O O . MET B 1 1 ? 10.555 -13.547 -21.578 1 80.44 1 MET B O 1
ATOM 1427 N N . THR B 1 2 ? 11.398 -15.422 -20.719 1 94.25 2 THR B N 1
ATOM 1428 C CA . THR B 1 2 ? 10.383 -15.695 -19.703 1 94.25 2 THR B CA 1
ATOM 1429 C C . THR B 1 2 ? 10.453 -14.672 -18.578 1 94.25 2 THR B C 1
ATOM 1431 O O . THR B 1 2 ? 11.539 -14.352 -18.094 1 94.25 2 THR B O 1
ATOM 1434 N N . SER B 1 3 ? 9.367 -14.07 -18.297 1 96.81 3 SER B N 1
ATOM 1435 C CA . SER B 1 3 ? 9.289 -13.102 -17.203 1 96.81 3 SER B CA 1
ATOM 1436 C C . SER B 1 3 ? 8.586 -13.695 -15.984 1 96.81 3 SER B C 1
ATOM 1438 O O . SER B 1 3 ? 7.574 -14.383 -16.125 1 96.81 3 SER B O 1
ATOM 1440 N N . PHE B 1 4 ? 9.18 -13.492 -14.805 1 97.81 4 PHE B N 1
ATOM 1441 C CA . PHE B 1 4 ? 8.516 -13.805 -13.547 1 97.81 4 PHE B CA 1
ATOM 1442 C C . PHE B 1 4 ? 7.66 -12.641 -13.078 1 97.81 4 PHE B C 1
ATOM 1444 O O . PHE B 1 4 ? 8.18 -11.547 -12.82 1 97.81 4 PHE B O 1
ATOM 1451 N N . LYS B 1 5 ? 6.34 -12.922 -12.938 1 98.25 5 LYS B N 1
ATOM 1452 C CA . LYS B 1 5 ? 5.406 -11.836 -12.641 1 98.25 5 LYS B CA 1
ATOM 1453 C C . LYS B 1 5 ? 4.613 -12.133 -11.367 1 98.25 5 LYS B C 1
ATOM 1455 O O . LYS B 1 5 ? 4.188 -13.266 -11.141 1 98.25 5 LYS B O 1
ATOM 1460 N N . TYR B 1 6 ? 4.484 -11.141 -10.562 1 97.88 6 TYR B N 1
ATOM 1461 C CA . TYR B 1 6 ? 3.609 -11.164 -9.398 1 97.88 6 TYR B CA 1
ATOM 1462 C C . TYR B 1 6 ? 2.336 -10.367 -9.648 1 97.88 6 TYR B C 1
ATOM 1464 O O . TYR B 1 6 ? 2.381 -9.148 -9.812 1 97.88 6 TYR B O 1
ATOM 1472 N N . TYR B 1 7 ? 1.238 -11.023 -9.797 1 97.31 7 TYR B N 1
ATOM 1473 C CA . TYR B 1 7 ? -0.096 -10.453 -9.953 1 97.31 7 TYR B CA 1
ATOM 1474 C C . TYR B 1 7 ? -0.894 -10.57 -8.664 1 97.31 7 TYR B C 1
ATOM 1476 O O . TYR B 1 7 ? -1.167 -11.672 -8.188 1 97.31 7 TYR B O 1
ATOM 1484 N N . VAL B 1 8 ? -1.322 -9.383 -8.117 1 97 8 VAL B N 1
ATOM 1485 C CA . VAL B 1 8 ? -1.898 -9.484 -6.781 1 97 8 VAL B CA 1
ATOM 1486 C C . VAL B 1 8 ? -2.834 -8.305 -6.535 1 97 8 VAL B C 1
ATOM 1488 O O . VAL B 1 8 ? -2.576 -7.188 -6.996 1 97 8 VAL B O 1
ATOM 1491 N N . GLY B 1 9 ? -3.922 -8.57 -5.898 1 97.38 9 GLY B N 1
ATOM 1492 C CA . GLY B 1 9 ? -4.801 -7.531 -5.383 1 97.38 9 GLY B CA 1
ATOM 1493 C C . GLY B 1 9 ? -4.434 -7.078 -3.984 1 97.38 9 GLY B C 1
ATOM 1494 O O . GLY B 1 9 ? -4.074 -7.895 -3.135 1 97.38 9 GLY B O 1
ATOM 1495 N N . ALA B 1 10 ? -4.559 -5.785 -3.758 1 98.06 10 ALA B N 1
ATOM 1496 C CA . ALA B 1 10 ? -4.219 -5.242 -2.443 1 98.06 10 ALA B CA 1
ATOM 1497 C C . ALA B 1 10 ? -5.137 -4.078 -2.078 1 98.06 10 ALA B C 1
ATOM 1499 O O . ALA B 1 10 ? -5.746 -3.461 -2.955 1 98.06 10 ALA B O 1
ATOM 1500 N N . SER B 1 11 ? -5.27 -3.865 -0.764 1 97.81 11 SER B N 1
ATOM 1501 C CA . SER B 1 11 ? -5.93 -2.666 -0.257 1 97.81 11 SER B CA 1
ATOM 1502 C C . SER B 1 11 ? -5.062 -1.429 -0.47 1 97.81 11 SER B C 1
ATOM 1504 O O . SER B 1 11 ? -3.889 -1.54 -0.825 1 97.81 11 SER B O 1
ATOM 1506 N N . ILE B 1 12 ? -5.656 -0.261 -0.267 1 97.44 12 ILE B N 1
ATOM 1507 C CA . ILE B 1 12 ? -4.957 1.014 -0.401 1 97.44 12 ILE B CA 1
ATOM 1508 C C . ILE B 1 12 ? -3.711 1.015 0.48 1 97.44 12 ILE B C 1
ATOM 1510 O O . ILE B 1 12 ? -2.664 1.532 0.084 1 97.44 12 ILE B O 1
ATOM 1514 N N . ASP B 1 13 ? -3.834 0.44 1.671 1 96.81 13 ASP B N 1
ATOM 1515 C CA . ASP B 1 13 ? -2.74 0.469 2.639 1 96.81 13 ASP B C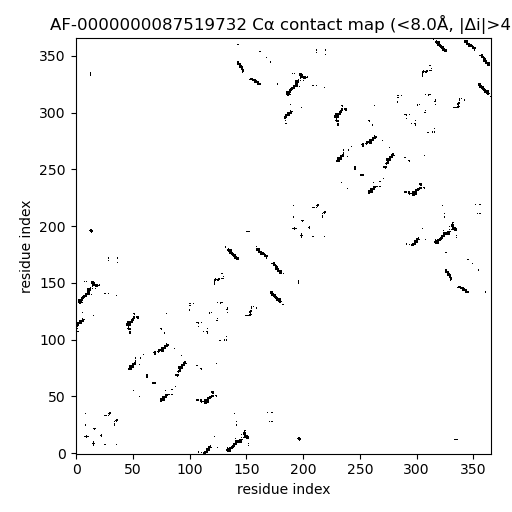A 1
ATOM 1516 C C . ASP B 1 13 ? -1.828 -0.744 2.473 1 96.81 13 ASP B C 1
ATOM 1518 O O . ASP B 1 13 ? -1.013 -1.038 3.35 1 96.81 13 ASP B O 1
ATOM 1522 N N . GLY B 1 14 ? -1.911 -1.522 1.388 1 97.12 14 GLY B N 1
ATOM 1523 C CA . GLY B 1 14 ? -0.872 -2.438 0.946 1 97.12 14 GLY B CA 1
ATOM 1524 C C . GLY B 1 14 ? -1.039 -3.842 1.497 1 97.12 14 GLY B C 1
ATOM 1525 O O . GLY B 1 14 ? -0.062 -4.578 1.64 1 97.12 14 GLY B O 1
ATOM 1526 N N . PHE B 1 15 ? -2.268 -4.199 1.846 1 97 15 PHE B N 1
ATOM 1527 C CA . PHE B 1 15 ? -2.482 -5.535 2.381 1 97 15 PHE B CA 1
ATOM 1528 C C . PHE B 1 15 ? -3.189 -6.422 1.36 1 97 15 PHE B C 1
ATOM 1530 O O . PHE B 1 15 ? -4.109 -5.973 0.675 1 97 15 PHE B O 1
ATOM 1537 N N . ILE B 1 16 ? -2.754 -7.715 1.267 1 97.06 16 ILE B N 1
ATOM 1538 C CA . ILE B 1 16 ? -3.316 -8.641 0.289 1 97.06 16 ILE B CA 1
ATOM 1539 C C . ILE B 1 16 ? -4.297 -9.586 0.979 1 97.06 16 ILE B C 1
ATOM 1541 O O . ILE B 1 16 ? -5.059 -10.297 0.316 1 97.06 16 ILE B O 1
ATOM 1545 N N . ALA B 1 17 ? -4.273 -9.688 2.264 1 95.81 17 ALA B N 1
ATOM 1546 C CA . ALA B 1 17 ? -5.223 -10.383 3.129 1 95.81 17 ALA B CA 1
ATOM 1547 C C . ALA B 1 17 ? -5.398 -9.641 4.453 1 95.81 17 ALA B C 1
ATOM 1549 O O . ALA B 1 17 ? -4.527 -8.867 4.859 1 95.81 17 ALA B O 1
ATOM 1550 N N . ASP B 1 18 ? -6.574 -9.852 5.078 1 95.06 18 ASP B N 1
ATOM 1551 C CA . ASP B 1 18 ? -6.781 -9.211 6.375 1 95.06 18 ASP B CA 1
ATOM 1552 C C . ASP B 1 18 ? -5.996 -9.93 7.469 1 95.06 18 ASP B C 1
ATOM 1554 O O . ASP B 1 18 ? -5.176 -10.805 7.184 1 95.06 18 ASP B O 1
ATOM 1558 N N . SER B 1 19 ? -6.152 -9.5 8.703 1 93.19 19 SER B N 1
ATOM 1559 C CA . SER B 1 19 ? -5.363 -10.008 9.828 1 93.19 19 SER B CA 1
ATOM 1560 C C . SER B 1 19 ? -5.637 -11.484 10.07 1 93.19 19 SER B C 1
ATOM 1562 O O . SER B 1 19 ? -4.824 -12.18 10.688 1 93.19 19 SER B O 1
ATOM 1564 N N . ALA B 1 20 ? -6.777 -11.992 9.57 1 92.38 20 ALA B N 1
ATOM 1565 C CA . ALA B 1 20 ? -7.121 -13.406 9.68 1 92.38 20 ALA B CA 1
ATOM 1566 C C . ALA B 1 20 ? -6.637 -14.188 8.469 1 92.38 20 ALA B C 1
ATOM 1568 O O . ALA B 1 20 ? -6.879 -15.398 8.359 1 92.38 20 ALA B O 1
ATOM 1569 N N . GLY B 1 21 ? -6.039 -13.461 7.566 1 92 21 GLY B N 1
ATOM 1570 C CA . GLY B 1 21 ? -5.539 -14.102 6.363 1 92 21 GLY B CA 1
ATOM 1571 C C . GLY B 1 21 ? -6.609 -14.305 5.305 1 92 21 GLY B C 1
ATOM 1572 O O . GLY B 1 21 ? -6.406 -15.055 4.344 1 92 21 GLY B O 1
ATOM 1573 N N . GLU B 1 22 ? -7.68 -13.641 5.441 1 91.69 22 GLU B N 1
ATOM 1574 C CA . GLU B 1 22 ? -8.812 -13.828 4.535 1 91.69 22 GLU B CA 1
ATOM 1575 C C . GLU B 1 22 ? -8.836 -12.75 3.457 1 91.69 22 GLU B C 1
ATOM 1577 O O . GLU B 1 22 ? -8.352 -11.641 3.67 1 91.69 22 GLU B O 1
ATOM 1582 N N . THR B 1 23 ? -9.484 -13.141 2.301 1 92.88 23 THR B N 1
ATOM 1583 C CA . THR B 1 23 ? -9.469 -12.25 1.147 1 92.88 23 THR B CA 1
ATOM 1584 C C . THR B 1 23 ? -10.891 -11.93 0.695 1 92.88 23 THR B C 1
ATOM 1586 O O . THR B 1 23 ? -11.094 -11.398 -0.401 1 92.88 23 THR B O 1
ATOM 1589 N N . ARG B 1 24 ? -11.953 -12.195 1.49 1 91.75 24 ARG B N 1
ATOM 1590 C CA . ARG B 1 24 ? -13.352 -12.008 1.116 1 91.75 24 ARG B CA 1
ATOM 1591 C C . ARG B 1 24 ? -13.633 -10.547 0.786 1 91.75 24 ARG B C 1
ATOM 1593 O O . ARG B 1 24 ? -14.5 -10.25 -0.041 1 91.75 24 ARG B O 1
ATOM 1600 N N . TRP B 1 25 ? -12.906 -9.625 1.399 1 92.81 25 TRP B N 1
ATOM 1601 C CA . TRP B 1 25 ? -13.07 -8.188 1.185 1 92.81 25 TRP B CA 1
ATOM 1602 C C . TRP B 1 25 ? -12.789 -7.82 -0.269 1 92.81 25 TRP B C 1
ATOM 1604 O O . TRP B 1 25 ? -13.18 -6.746 -0.729 1 92.81 25 TRP B O 1
ATOM 1614 N N . LEU B 1 26 ? -12.094 -8.727 -1.061 1 94.25 26 LEU B N 1
ATOM 1615 C CA . LEU B 1 26 ? -11.758 -8.492 -2.461 1 94.25 26 LEU B CA 1
ATOM 1616 C C . LEU B 1 26 ? -12.914 -8.891 -3.369 1 94.25 26 LEU B C 1
ATOM 1618 O O . LEU B 1 26 ? -12.984 -8.461 -4.523 1 94.25 26 LEU B O 1
ATOM 1622 N N . GLU B 1 27 ? -13.766 -9.688 -2.898 1 92.88 27 GLU B N 1
ATOM 1623 C CA . GLU B 1 27 ? -14.781 -10.352 -3.711 1 92.88 27 GLU B CA 1
ATOM 1624 C C . GLU B 1 27 ? -15.641 -9.336 -4.461 1 92.88 27 GLU B C 1
ATOM 1626 O O . GLU B 1 27 ? -15.953 -9.523 -5.637 1 92.88 27 GLU B O 1
ATOM 1631 N N . PRO B 1 28 ? -15.992 -8.188 -3.848 1 94 28 PRO B N 1
ATOM 1632 C CA . PRO B 1 28 ? -16.844 -7.219 -4.547 1 94 28 PRO B CA 1
ATOM 1633 C C . PRO B 1 28 ? -16.156 -6.609 -5.77 1 94 28 PRO B C 1
ATOM 1635 O O . PRO B 1 28 ? -16.828 -6.016 -6.621 1 94 28 PRO B O 1
ATOM 1638 N N . PHE B 1 29 ? -14.961 -6.777 -5.875 1 94.38 29 PHE B N 1
ATOM 1639 C CA . PHE B 1 29 ? -14.219 -6.121 -6.941 1 94.38 29 PHE B CA 1
ATOM 1640 C C . PHE B 1 29 ? -13.859 -7.117 -8.039 1 94.38 29 PHE B C 1
ATOM 1642 O O . PHE B 1 29 ? -13.258 -6.742 -9.047 1 94.38 29 PHE B O 1
ATOM 1649 N N . GLY B 1 30 ? -14.156 -8.359 -7.809 1 92 30 GLY B N 1
ATOM 1650 C CA . GLY B 1 30 ? -13.906 -9.398 -8.789 1 92 30 GLY B CA 1
ATOM 1651 C C . GLY B 1 30 ? -15.148 -9.773 -9.594 1 92 30 GLY B C 1
ATOM 1652 O O . GLY B 1 30 ? -16.234 -9.25 -9.336 1 92 30 GLY B O 1
ATOM 1653 N N . ASP B 1 31 ? -14.883 -10.531 -10.664 1 87.31 31 ASP B N 1
ATOM 1654 C CA . ASP B 1 31 ? -16 -11.094 -11.414 1 87.31 31 ASP B CA 1
ATOM 1655 C C . ASP B 1 31 ? -16.641 -12.258 -10.656 1 87.31 31 ASP B C 1
ATOM 1657 O O . ASP B 1 31 ? -16.391 -12.438 -9.461 1 87.31 31 ASP B O 1
ATOM 1661 N N . ALA B 1 32 ? -17.547 -13 -11.391 1 74.94 32 ALA B N 1
ATOM 1662 C CA . ALA B 1 32 ? -18.297 -14.086 -10.758 1 74.94 32 ALA B CA 1
ATOM 1663 C C . ALA B 1 32 ? -17.359 -15.172 -10.242 1 74.94 32 ALA B C 1
ATOM 1665 O O . ALA B 1 32 ? -17.703 -15.898 -9.305 1 74.94 32 ALA B O 1
ATOM 1666 N N . GLN B 1 33 ? -16.172 -15.266 -10.734 1 76.06 33 GLN B N 1
ATOM 1667 C CA . GLN B 1 33 ? -15.195 -16.266 -1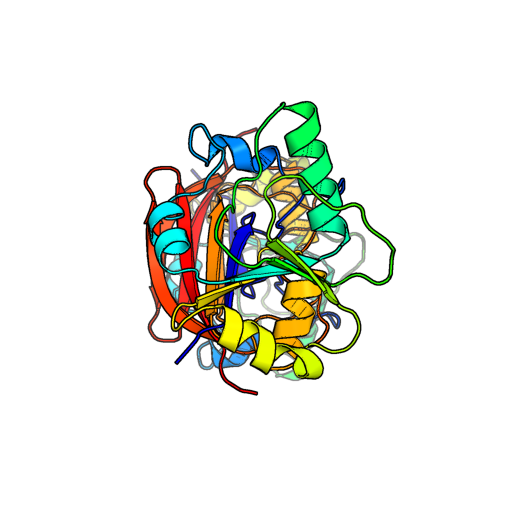0.312 1 76.06 33 GLN B CA 1
ATOM 1668 C C . GLN B 1 33 ? -14.172 -15.68 -9.352 1 76.06 33 GLN B C 1
ATOM 1670 O O . GLN B 1 33 ? -13.219 -16.359 -8.953 1 76.06 33 GLN B O 1
ATOM 1675 N N . GLY B 1 34 ? -14.359 -14.367 -9.078 1 79.06 34 GLY B N 1
ATOM 1676 C CA . GLY B 1 34 ? -13.484 -13.711 -8.109 1 79.06 34 GLY B CA 1
ATOM 1677 C C . GLY B 1 34 ? -12.242 -13.117 -8.734 1 79.06 34 GLY B C 1
ATOM 1678 O O . GLY B 1 34 ? -11.367 -12.609 -8.023 1 79.06 34 GLY B O 1
ATOM 1679 N N . ALA B 1 35 ? -12.227 -13.211 -10.031 1 88.12 35 ALA B N 1
ATOM 1680 C CA . ALA B 1 35 ? -11.055 -12.672 -10.719 1 88.12 35 ALA B CA 1
ATOM 1681 C C . ALA B 1 35 ? -11.109 -11.156 -10.797 1 88.12 35 ALA B C 1
ATOM 1683 O O . ALA B 1 35 ? -12.18 -10.578 -11.023 1 88.12 35 ALA B O 1
ATOM 1684 N N . LEU B 1 36 ? -9.953 -10.562 -10.578 1 92.38 36 LEU B N 1
ATOM 1685 C CA . LEU B 1 36 ? -9.875 -9.109 -10.672 1 92.38 36 LEU B CA 1
ATOM 1686 C C . LEU B 1 36 ? -9.766 -8.664 -12.125 1 92.38 36 LEU B C 1
ATOM 1688 O O . LEU B 1 36 ? -9.453 -9.469 -13.008 1 92.38 36 LEU B O 1
ATOM 1692 N N . PRO B 1 37 ? -10.039 -7.406 -12.398 1 91.75 37 PRO B N 1
ATOM 1693 C CA . PRO B 1 37 ? -9.977 -6.898 -13.766 1 91.75 37 PRO B CA 1
ATOM 1694 C C . PRO B 1 37 ? -8.633 -7.16 -14.438 1 91.75 37 PRO B C 1
ATOM 1696 O O . PRO B 1 37 ? -7.586 -7.027 -13.797 1 91.75 37 PRO B O 1
ATOM 1699 N N . GLY B 1 38 ? -8.727 -7.621 -15.703 1 91.81 38 GLY B N 1
ATOM 1700 C CA . GLY B 1 38 ? -7.527 -7.844 -16.484 1 91.81 38 GLY B CA 1
ATOM 1701 C C . GLY B 1 38 ? -6.918 -9.219 -16.266 1 91.81 38 GLY B C 1
ATOM 1702 O O . GLY B 1 38 ? -5.941 -9.578 -16.922 1 91.81 38 GLY B O 1
ATOM 1703 N N . PHE B 1 39 ? -7.543 -9.992 -15.461 1 94.94 39 PHE B N 1
ATOM 1704 C CA . PHE B 1 39 ? -6.957 -11.273 -15.086 1 94.94 39 PHE B CA 1
ATOM 1705 C C . PHE B 1 39 ? -6.844 -12.195 -16.297 1 94.94 39 PHE B C 1
ATOM 1707 O O . PHE B 1 39 ? -5.82 -12.852 -16.484 1 94.94 39 PHE B O 1
ATOM 1714 N N . GLN B 1 40 ? -7.875 -12.297 -17.109 1 94.56 40 GLN B N 1
ATOM 1715 C CA . GLN B 1 40 ? -7.871 -13.227 -18.234 1 94.56 40 GLN B CA 1
ATOM 1716 C C . GLN B 1 40 ? -6.715 -12.922 -19.188 1 94.56 40 GLN B C 1
ATOM 1718 O O . GLN B 1 40 ? -6.023 -13.836 -19.641 1 94.56 40 GLN B O 1
ATOM 1723 N N . LYS B 1 41 ? -6.535 -11.695 -19.484 1 94.5 41 LYS B N 1
ATOM 1724 C CA . LYS B 1 41 ? -5.422 -11.297 -20.344 1 94.5 41 LYS B CA 1
ATOM 1725 C C . LYS B 1 41 ? -4.082 -11.688 -19.719 1 94.5 41 LYS B C 1
ATOM 1727 O O . LYS B 1 41 ? -3.201 -12.203 -20.406 1 94.5 41 LYS B O 1
ATOM 1732 N N . PHE B 1 42 ? -3.969 -11.438 -18.5 1 96 42 PHE B N 1
ATOM 1733 C CA . PHE B 1 42 ? -2.775 -11.82 -17.75 1 96 42 PHE B CA 1
ATOM 1734 C C . PHE B 1 42 ? -2.57 -13.336 -17.812 1 96 42 PHE B C 1
ATOM 1736 O O . PHE B 1 42 ? -1.492 -13.805 -18.172 1 96 42 PHE B O 1
ATOM 1743 N N . PHE B 1 43 ? -3.592 -14.055 -17.547 1 96.69 43 PHE B N 1
ATOM 1744 C CA . PHE B 1 43 ? -3.539 -15.508 -17.422 1 96.69 43 PHE B CA 1
ATOM 1745 C C . PHE B 1 43 ? -3.18 -16.156 -18.75 1 96.69 43 PHE B C 1
ATOM 1747 O O . PHE B 1 43 ? -2.479 -17.172 -18.797 1 96.69 43 PHE B O 1
ATOM 1754 N N . ASP B 1 44 ? -3.619 -15.539 -19.797 1 96.31 44 ASP B N 1
ATOM 1755 C CA . ASP B 1 44 ? -3.346 -16.047 -21.125 1 96.31 44 ASP B CA 1
ATOM 1756 C C . ASP B 1 44 ? -1.852 -16 -21.438 1 96.31 44 ASP B C 1
ATOM 1758 O O . ASP B 1 44 ? -1.364 -16.766 -22.281 1 96.31 44 ASP B O 1
ATOM 1762 N N . GLU B 1 45 ? -1.101 -15.211 -20.734 1 96.88 45 GLU B N 1
ATOM 1763 C CA . GLU B 1 45 ? 0.329 -15.047 -20.984 1 96.88 45 GLU B CA 1
ATOM 1764 C C . GLU B 1 45 ? 1.155 -15.93 -20.047 1 96.88 45 GLU B C 1
ATOM 1766 O O . GLU B 1 45 ? 2.381 -15.984 -20.156 1 96.88 45 GLU B O 1
ATOM 1771 N N . VAL B 1 46 ? 0.506 -16.609 -19.188 1 98 46 VAL B N 1
ATOM 1772 C CA . VAL B 1 46 ? 1.183 -17.406 -18.172 1 98 46 VAL B CA 1
ATOM 1773 C C . VAL B 1 46 ? 1.393 -18.828 -18.672 1 98 46 VAL B C 1
ATOM 1775 O O . VAL B 1 46 ? 0.46 -19.453 -19.188 1 98 46 VAL B O 1
ATOM 1778 N N . GLY B 1 47 ? 2.676 -19.266 -18.547 1 98.5 47 GLY B N 1
ATOM 1779 C CA . GLY B 1 47 ? 2.994 -20.625 -18.953 1 98.5 47 GLY B CA 1
ATOM 1780 C C . GLY B 1 47 ? 3.307 -21.547 -17.797 1 98.5 47 GLY B C 1
ATOM 1781 O O . GLY B 1 47 ? 3.301 -22.766 -17.953 1 98.5 47 GLY B O 1
ATOM 1782 N N . ALA B 1 48 ? 3.594 -21.016 -16.656 1 98.75 48 ALA B N 1
ATOM 1783 C CA . ALA B 1 48 ? 3.854 -21.766 -15.422 1 98.75 48 ALA B CA 1
ATOM 1784 C C . ALA B 1 48 ? 3.477 -20.938 -14.195 1 98.75 48 ALA B C 1
ATOM 1786 O O . ALA B 1 48 ? 3.383 -19.719 -14.258 1 98.75 48 ALA B O 1
ATOM 1787 N N . ILE B 1 49 ? 3.234 -21.672 -13.109 1 98.62 49 ILE B N 1
ATOM 1788 C CA . ILE B 1 49 ? 2.787 -21.031 -11.875 1 98.62 49 ILE B CA 1
ATOM 1789 C C . ILE B 1 49 ? 3.672 -21.469 -10.711 1 98.62 49 ILE B C 1
ATOM 1791 O O . ILE B 1 49 ? 4.051 -22.641 -10.625 1 98.62 49 ILE B O 1
ATOM 1795 N N . VAL B 1 50 ? 4.027 -20.531 -9.867 1 98.5 50 VAL B N 1
ATOM 1796 C CA . VAL B 1 50 ? 4.691 -20.844 -8.602 1 98.5 50 VAL B CA 1
ATOM 1797 C C . VAL B 1 50 ? 3.799 -20.438 -7.434 1 98.5 50 VAL B C 1
ATOM 1799 O O . VAL B 1 50 ? 3.154 -19.391 -7.477 1 98.5 50 VAL B O 1
ATOM 1802 N N . ILE B 1 51 ? 3.758 -21.328 -6.441 1 97.94 51 ILE B N 1
ATOM 1803 C CA . ILE B 1 51 ? 2.873 -21.094 -5.309 1 97.94 51 ILE B CA 1
ATOM 1804 C C . ILE B 1 51 ? 3.537 -21.578 -4.023 1 97.94 51 ILE B C 1
ATOM 1806 O O . ILE B 1 51 ? 4.316 -22.531 -4.047 1 97.94 51 ILE B O 1
ATOM 1810 N N . GLY B 1 52 ? 3.309 -20.828 -2.949 1 96.88 52 GLY B N 1
ATOM 1811 C CA . GLY B 1 52 ? 3.766 -21.297 -1.649 1 96.88 52 GLY B CA 1
ATOM 1812 C C . GLY B 1 52 ? 2.898 -22.406 -1.073 1 96.88 52 GLY B C 1
ATOM 1813 O O . GLY B 1 52 ? 1.725 -22.516 -1.425 1 96.88 52 GLY B O 1
ATOM 1814 N N . GLY B 1 53 ? 3.445 -23.078 -0.111 1 95.5 53 GLY B N 1
ATOM 1815 C CA . GLY B 1 53 ? 2.756 -24.203 0.488 1 95.5 53 GLY B CA 1
ATOM 1816 C C . GLY B 1 53 ? 1.455 -23.828 1.167 1 95.5 53 GLY B C 1
ATOM 1817 O O . GLY B 1 53 ? 0.438 -24.5 1.001 1 95.5 53 GLY B O 1
ATOM 1818 N N . GLN B 1 54 ? 1.441 -22.781 1.905 1 92.56 54 GLN B N 1
ATOM 1819 C CA . GLN B 1 54 ? 0.247 -22.344 2.627 1 92.56 54 GLN B CA 1
ATOM 1820 C C . GLN B 1 54 ? -0.845 -21.891 1.665 1 92.56 54 GLN B C 1
ATOM 1822 O O . GLN B 1 54 ? -2.021 -22.203 1.86 1 92.56 54 GLN B O 1
ATOM 1827 N N . THR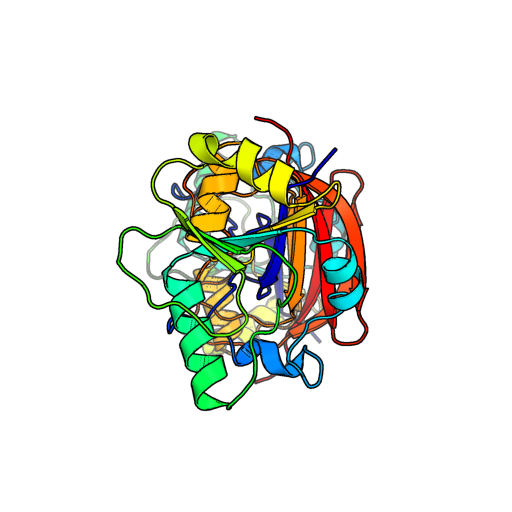 B 1 55 ? -0.451 -21.172 0.706 1 94.25 55 THR B N 1
ATOM 1828 C CA . THR B 1 55 ? -1.406 -20.734 -0.302 1 94.25 55 THR B CA 1
ATOM 1829 C C . THR B 1 55 ? -1.983 -21.922 -1.065 1 94.25 55 THR B C 1
ATOM 1831 O O . THR B 1 55 ? -3.182 -21.953 -1.351 1 94.25 55 THR B O 1
ATOM 1834 N N . TYR B 1 56 ? -1.132 -22.875 -1.385 1 96.31 56 TYR B N 1
ATOM 1835 C CA . TYR B 1 56 ? -1.57 -24.094 -2.062 1 96.31 56 TYR B CA 1
ATOM 1836 C C . TYR B 1 56 ? -2.621 -24.828 -1.239 1 96.31 56 TYR B C 1
ATOM 1838 O O . TYR B 1 56 ? -3.684 -25.188 -1.752 1 96.31 56 TYR B O 1
ATOM 1846 N N . LEU B 1 57 ? -2.338 -25 0.06 1 94.31 57 LEU B N 1
ATOM 1847 C CA . LEU B 1 57 ? -3.26 -25.703 0.944 1 94.31 57 LEU B CA 1
ATOM 1848 C C . LEU B 1 57 ? -4.594 -24.969 1.035 1 94.31 57 LEU B C 1
ATOM 1850 O O . LEU B 1 57 ? -5.656 -25.594 0.997 1 94.31 57 LEU B O 1
ATOM 1854 N N . TRP B 1 58 ? -4.469 -23.719 1.142 1 91.69 58 TRP B N 1
ATOM 1855 C CA . TRP B 1 58 ? -5.676 -22.906 1.189 1 91.69 58 TRP B CA 1
ATOM 1856 C C . TRP B 1 58 ? -6.496 -23.062 -0.086 1 91.69 58 TRP B C 1
ATOM 1858 O O . TRP B 1 58 ? -7.711 -23.281 -0.027 1 91.69 58 TRP B O 1
ATOM 1868 N N . LEU B 1 59 ? -5.863 -23.031 -1.202 1 92.62 59 LEU B N 1
ATOM 1869 C CA . LEU B 1 59 ? -6.516 -23.172 -2.5 1 92.62 59 LEU B CA 1
ATOM 1870 C C . LEU B 1 59 ? -7.191 -24.531 -2.629 1 92.62 59 LEU B C 1
ATOM 1872 O O . LEU B 1 59 ? -8.359 -24.609 -3.02 1 92.62 59 LEU B O 1
ATOM 1876 N N . VAL B 1 60 ? -6.504 -25.547 -2.27 1 94.25 60 VAL B N 1
ATOM 1877 C CA . VAL B 1 60 ? -7.035 -26.891 -2.365 1 94.25 60 VAL B CA 1
ATOM 1878 C C . VAL B 1 60 ? -8.258 -27.031 -1.461 1 94.25 60 VAL B C 1
ATOM 1880 O O . VAL B 1 60 ? -9.273 -27.609 -1.859 1 94.25 60 VAL B O 1
ATOM 1883 N N . LYS B 1 61 ? -8.125 -26.438 -0.321 1 93.06 61 LYS B N 1
ATOM 1884 C CA . LYS B 1 61 ? -9.242 -26.484 0.615 1 93.06 61 LYS B CA 1
ATOM 1885 C C . LYS B 1 61 ? -10.461 -25.766 0.043 1 93.06 61 LYS B C 1
ATOM 1887 O O . LYS B 1 61 ? -11.586 -26.266 0.141 1 93.06 61 LYS B O 1
ATOM 1892 N N . GLN B 1 62 ? -10.234 -24.672 -0.521 1 89.81 62 GLN B N 1
ATOM 1893 C CA . GLN B 1 62 ? -11.328 -23.906 -1.099 1 89.81 62 GLN B CA 1
ATOM 1894 C C . GLN B 1 62 ? -11.969 -24.656 -2.264 1 89.81 62 GLN B C 1
ATOM 1896 O O . GLN B 1 62 ? -13.195 -24.719 -2.367 1 89.81 62 GLN B O 1
ATOM 1901 N N . LEU B 1 63 ? -11.172 -25.203 -3.111 1 92.12 63 LEU B N 1
ATOM 1902 C CA . LEU B 1 63 ? -11.664 -25.922 -4.281 1 92.12 63 LEU B CA 1
ATOM 1903 C C . LEU B 1 63 ? -12.461 -27.156 -3.861 1 92.12 63 LEU B C 1
ATOM 1905 O O . LEU B 1 63 ? -13.492 -27.453 -4.461 1 92.12 63 LEU B O 1
ATOM 1909 N N . THR B 1 64 ? -11.977 -27.766 -2.832 1 92.56 64 THR B N 1
ATOM 1910 C CA . THR B 1 64 ? -12.664 -28.953 -2.32 1 92.56 64 THR B CA 1
ATOM 1911 C C . THR B 1 64 ? -14.016 -28.562 -1.72 1 92.56 64 THR B C 1
ATOM 1913 O O . THR B 1 64 ? -15.031 -29.203 -2.012 1 92.56 64 THR B O 1
ATOM 1916 N N . ALA B 1 65 ? -14.016 -27.531 -0.985 1 91.94 65 ALA B N 1
ATOM 1917 C CA . ALA B 1 65 ? -15.234 -27.078 -0.321 1 91.94 65 ALA B CA 1
ATOM 1918 C C . ALA B 1 65 ? -16.281 -26.656 -1.339 1 91.94 65 ALA B C 1
ATOM 1920 O O . ALA B 1 65 ? -17.484 -26.891 -1.138 1 91.94 65 ALA B O 1
ATOM 1921 N N . LEU B 1 66 ? -15.82 -26.156 -2.426 1 90.62 66 LEU B N 1
ATOM 1922 C CA . LEU B 1 66 ? -16.734 -25.625 -3.428 1 90.62 66 LEU B CA 1
ATOM 1923 C C . LEU B 1 66 ? -16.953 -26.625 -4.555 1 90.62 66 LEU B C 1
ATOM 1925 O O . LEU B 1 66 ? -17.672 -26.344 -5.512 1 90.62 66 LEU B O 1
ATOM 1929 N N . GLU B 1 67 ? -16.297 -27.734 -4.461 1 92.75 67 GLU B N 1
ATOM 1930 C CA . GLU B 1 67 ? -16.391 -28.781 -5.465 1 92.75 67 GLU B CA 1
ATOM 1931 C C . GLU B 1 67 ? -16.016 -28.266 -6.852 1 92.75 67 GLU B C 1
ATOM 1933 O O . GLU B 1 67 ? -16.75 -28.484 -7.82 1 92.75 67 GLU B O 1
ATOM 1938 N N . ARG B 1 68 ? -14.969 -27.531 -6.91 1 93.12 68 ARG B N 1
ATOM 1939 C CA . ARG B 1 68 ? -14.453 -26.969 -8.156 1 93.12 68 ARG B CA 1
ATOM 1940 C C . ARG B 1 68 ? -13.18 -27.688 -8.602 1 93.12 68 ARG B C 1
ATOM 1942 O O . ARG B 1 68 ? -12.375 -28.094 -7.762 1 93.12 68 ARG B O 1
ATOM 1949 N N . PRO B 1 69 ? -13.133 -27.797 -9.883 1 93.5 69 PRO B N 1
ATOM 1950 C CA . PRO B 1 69 ? -11.906 -28.438 -10.375 1 93.5 69 PRO B CA 1
ATOM 1951 C C . PRO B 1 69 ? -10.68 -27.531 -10.266 1 93.5 69 PRO B C 1
ATOM 1953 O O . PRO B 1 69 ? -10.82 -26.344 -10.008 1 93.5 69 PRO B O 1
ATOM 1956 N N . TRP B 1 70 ? -9.547 -28.125 -10.43 1 95.38 70 TRP B N 1
ATOM 1957 C CA . TRP B 1 70 ? -8.289 -27.391 -10.484 1 95.38 70 TRP B CA 1
ATOM 1958 C C . TRP B 1 70 ? -8.312 -26.359 -11.609 1 95.38 70 TRP B C 1
ATOM 1960 O O . TRP B 1 70 ? -8.555 -26.688 -12.766 1 95.38 70 TRP B O 1
ATOM 1970 N N . PRO B 1 71 ? -8 -25.125 -11.242 1 93.5 71 PRO B N 1
ATOM 1971 C CA . PRO B 1 71 ? -8.227 -24.062 -12.227 1 93.5 71 PRO B CA 1
ATOM 1972 C C . PRO B 1 71 ? -7.035 -23.859 -13.148 1 93.5 71 PRO B C 1
ATOM 1974 O O . PRO B 1 71 ? -7.113 -23.062 -14.094 1 93.5 71 PRO B O 1
ATOM 1977 N N . TYR B 1 72 ? -5.988 -24.547 -12.953 1 96.31 72 TYR B N 1
ATOM 1978 C CA . TYR B 1 72 ? -4.781 -24.266 -13.719 1 96.31 72 TYR B CA 1
ATOM 1979 C C . TYR B 1 72 ? -4.363 -25.484 -14.539 1 96.31 72 TYR B C 1
ATOM 1981 O O . TYR B 1 72 ? -3.17 -25.734 -14.719 1 96.31 72 TYR B O 1
ATOM 1989 N N . ALA B 1 73 ? -5.348 -26.234 -14.953 1 93.81 73 ALA B N 1
ATOM 1990 C CA . ALA B 1 73 ? -5.086 -27.422 -15.766 1 93.81 73 ALA B CA 1
ATOM 1991 C C . ALA B 1 73 ? -4.273 -27.062 -17.016 1 93.81 73 ALA B C 1
ATOM 1993 O O . ALA B 1 73 ? -4.531 -26.047 -17.656 1 93.81 73 ALA B O 1
ATOM 1994 N N . GLY B 1 74 ? -3.264 -27.891 -17.219 1 94.44 74 GLY B N 1
ATOM 1995 C CA . GLY B 1 74 ? -2.465 -27.672 -18.422 1 94.44 74 GLY B CA 1
ATOM 1996 C C . GLY B 1 74 ? -1.24 -26.812 -18.172 1 94.44 74 GLY B C 1
ATOM 1997 O O . GLY B 1 74 ? -0.407 -26.641 -19.062 1 94.44 74 GLY B O 1
ATOM 1998 N N . LYS B 1 75 ? -1.103 -26.25 -17.078 1 97.88 75 LYS B N 1
ATOM 1999 C CA . LYS B 1 75 ? 0.07 -25.453 -16.734 1 97.88 75 LYS B CA 1
ATOM 2000 C C . LYS B 1 75 ? 0.845 -26.078 -15.578 1 97.88 75 LYS B C 1
ATOM 2002 O O . LYS B 1 75 ? 0.254 -26.5 -14.578 1 97.88 75 LYS B O 1
ATOM 2007 N N . PRO B 1 76 ? 2.143 -26.188 -15.758 1 98.44 76 PRO B N 1
ATOM 2008 C CA . PRO B 1 76 ? 2.928 -26.672 -14.617 1 98.44 76 PRO B CA 1
ATOM 2009 C C . PRO B 1 76 ? 2.85 -25.75 -13.406 1 98.44 76 PRO B C 1
ATOM 2011 O O . PRO B 1 76 ? 2.869 -24.516 -13.562 1 98.44 76 PRO B O 1
ATOM 2014 N N . VAL B 1 77 ? 2.701 -26.375 -12.227 1 98.38 77 VAL B N 1
ATOM 2015 C CA . VAL B 1 77 ? 2.641 -25.641 -10.969 1 98.38 77 VAL B CA 1
ATOM 2016 C C . VAL B 1 77 ? 3.758 -26.109 -10.039 1 98.38 77 VAL B C 1
ATOM 2018 O O . VAL B 1 77 ? 3.857 -27.297 -9.719 1 98.38 77 VAL B O 1
ATOM 2021 N N . TRP B 1 78 ? 4.582 -25.156 -9.641 1 98.44 78 TRP B N 1
ATOM 2022 C CA . TRP B 1 78 ? 5.68 -25.406 -8.711 1 98.44 78 TRP B CA 1
ATOM 2023 C C . TRP B 1 78 ? 5.312 -24.953 -7.301 1 98.44 78 TRP B C 1
ATOM 2025 O O . TRP B 1 78 ? 5.074 -23.766 -7.07 1 98.44 78 TRP B O 1
ATOM 2035 N N . VAL B 1 79 ? 5.258 -25.906 -6.367 1 98.25 79 VAL B N 1
ATOM 2036 C CA . VAL B 1 79 ? 4.848 -25.625 -4.996 1 98.25 79 VAL B CA 1
ATOM 2037 C C . VAL B 1 79 ? 6.074 -25.578 -4.09 1 98.25 79 VAL B C 1
ATOM 2039 O O . VAL B 1 79 ? 6.723 -26.609 -3.865 1 98.25 79 VAL B O 1
ATOM 2042 N N . PHE B 1 80 ? 6.395 -24.422 -3.621 1 98 80 PHE B N 1
ATOM 2043 C CA . PHE B 1 80 ? 7.48 -24.281 -2.656 1 98 80 PHE B CA 1
ATOM 2044 C C . PHE B 1 80 ? 7 -24.625 -1.251 1 98 80 PHE B C 1
ATOM 2046 O O . PHE B 1 80 ? 6.18 -23.906 -0.676 1 98 80 PHE B O 1
ATOM 2053 N N . THR B 1 81 ? 7.504 -25.672 -0.677 1 96.06 81 THR B N 1
ATOM 2054 C CA . THR B 1 81 ? 7.02 -26.156 0.614 1 96.06 81 THR B CA 1
ATOM 2055 C C . THR B 1 81 ? 8.094 -26.969 1.329 1 96.06 81 THR B C 1
ATOM 2057 O O . THR B 1 81 ? 8.938 -27.594 0.685 1 96.06 81 THR B O 1
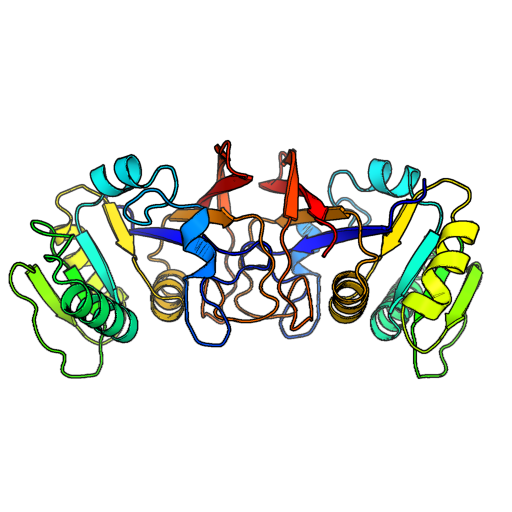ATOM 2060 N N . HIS B 1 82 ? 8.039 -26.812 2.621 1 92.75 82 HIS B N 1
ATOM 2061 C CA . HIS B 1 82 ? 8.906 -27.656 3.438 1 92.75 82 HIS B CA 1
ATOM 2062 C C . HIS B 1 82 ? 8.133 -28.859 4.004 1 92.75 82 HIS B C 1
ATOM 2064 O O . HIS B 1 82 ? 8.711 -29.688 4.707 1 92.75 82 HIS B O 1
ATOM 2070 N N . HIS B 1 83 ? 6.887 -28.969 3.684 1 91.19 83 HIS B N 1
ATOM 2071 C CA . HIS B 1 83 ? 6.027 -30.016 4.223 1 91.19 83 HIS B CA 1
ATOM 2072 C C . HIS B 1 83 ? 5.52 -30.922 3.117 1 91.19 83 HIS B C 1
ATOM 2074 O O . HIS B 1 83 ? 5.578 -30.578 1.936 1 91.19 83 HIS B O 1
ATOM 2080 N N . GLU B 1 84 ? 5.172 -32.062 3.57 1 88.94 84 GLU B N 1
ATOM 2081 C CA . GLU B 1 84 ? 4.465 -32.938 2.637 1 88.94 84 GLU B CA 1
ATOM 2082 C C . GLU B 1 84 ? 3.035 -32.438 2.41 1 88.94 84 GLU B C 1
ATOM 2084 O O . GLU B 1 84 ? 2.295 -32.219 3.367 1 88.94 84 GLU B O 1
ATOM 2089 N N . LEU B 1 85 ? 2.721 -32.219 1.182 1 92.12 85 LEU B N 1
ATOM 2090 C CA . LEU B 1 85 ? 1.386 -31.766 0.824 1 92.12 85 LEU B CA 1
ATOM 2091 C C . LEU B 1 85 ? 0.716 -32.719 -0.153 1 92.12 85 LEU B C 1
ATOM 2093 O O . LEU B 1 85 ? 1.396 -33.406 -0.933 1 92.12 85 LEU B O 1
ATOM 2097 N N . PRO B 1 86 ? -0.565 -32.781 -0.079 1 90.06 86 PRO B N 1
ATOM 2098 C CA . PRO B 1 86 ? -1.281 -33.656 -0.991 1 90.06 86 PRO B CA 1
ATOM 2099 C C . PRO B 1 86 ? -1.306 -33.156 -2.428 1 90.06 86 PRO B C 1
ATOM 2101 O O . PRO B 1 86 ? -1.271 -31.938 -2.65 1 90.06 86 PRO B O 1
ATOM 2104 N N . SER B 1 87 ? -1.379 -34.094 -3.363 1 91.5 87 SER B N 1
ATOM 2105 C CA . SER B 1 87 ? -1.658 -33.75 -4.746 1 91.5 87 SER B CA 1
ATOM 2106 C C . SER B 1 87 ? -3.145 -33.469 -4.961 1 91.5 87 SER B C 1
ATOM 2108 O O . SER B 1 87 ? -3.961 -33.75 -4.074 1 91.5 87 SER B O 1
ATOM 2110 N N . THR B 1 88 ? -3.361 -32.875 -6.074 1 91.62 88 THR B N 1
ATOM 2111 C CA . THR B 1 88 ? -4.734 -32.594 -6.473 1 91.62 88 THR B CA 1
ATOM 2112 C C . THR B 1 88 ? -5.008 -33.125 -7.879 1 91.62 88 THR B C 1
ATOM 2114 O O . THR B 1 88 ? -4.219 -32.875 -8.797 1 91.62 88 THR B O 1
ATOM 2117 N N . PRO B 1 89 ? -6.137 -33.812 -8.016 1 90.88 89 PRO B N 1
ATOM 2118 C CA . PRO B 1 89 ? -6.445 -34.344 -9.344 1 90.88 89 PRO B CA 1
ATOM 2119 C C . PRO B 1 89 ? -6.426 -33.281 -10.43 1 90.88 89 PRO B C 1
ATOM 2121 O O . PRO B 1 89 ? -6.945 -32.188 -10.227 1 90.88 89 PRO B O 1
ATOM 2124 N N . GLY B 1 90 ? -5.809 -33.625 -11.523 1 92.81 90 GLY B N 1
ATOM 2125 C CA . GLY B 1 90 ? -5.816 -32.719 -12.672 1 92.81 90 GLY B CA 1
ATOM 2126 C C . GLY B 1 90 ? -4.711 -31.688 -12.633 1 92.81 90 GLY B C 1
ATOM 2127 O O . GLY B 1 90 ? -4.547 -30.922 -13.578 1 92.81 90 GLY B O 1
ATOM 2128 N N . ALA B 1 91 ? -3.953 -31.688 -11.586 1 95.38 91 ALA B N 1
ATOM 2129 C CA . ALA B 1 91 ? -2.908 -30.672 -11.438 1 95.38 91 ALA B CA 1
ATOM 2130 C C . ALA B 1 91 ? -1.544 -31.234 -11.828 1 95.38 91 ALA B C 1
ATOM 2132 O O . ALA B 1 91 ? -1.231 -32.406 -11.531 1 95.38 91 ALA B O 1
ATOM 2133 N N . ASP B 1 92 ? -0.79 -30.516 -12.57 1 97.19 92 ASP B N 1
ATOM 2134 C CA . ASP B 1 92 ? 0.617 -30.797 -12.844 1 97.19 92 ASP B CA 1
ATOM 2135 C C . ASP B 1 92 ? 1.519 -30.125 -11.805 1 97.19 92 ASP B C 1
ATOM 2137 O O . ASP B 1 92 ? 1.968 -29 -12 1 97.19 92 ASP B O 1
ATOM 2141 N N . LEU B 1 93 ? 1.802 -30.922 -10.773 1 97.56 93 LEU B N 1
ATOM 2142 C CA . LEU B 1 93 ? 2.443 -30.328 -9.602 1 97.56 93 LEU B CA 1
ATOM 2143 C C . LEU B 1 93 ? 3.883 -30.812 -9.477 1 97.56 93 LEU B C 1
ATOM 2145 O O . LEU B 1 93 ? 4.176 -31.984 -9.727 1 97.56 93 LEU B O 1
ATOM 2149 N N . THR B 1 94 ? 4.746 -29.969 -9.156 1 97.38 94 THR B N 1
ATOM 2150 C CA . THR B 1 94 ? 6.098 -30.25 -8.695 1 97.38 94 THR B CA 1
ATOM 2151 C C . THR B 1 94 ? 6.359 -29.609 -7.34 1 97.38 94 THR B C 1
ATOM 2153 O O . THR B 1 94 ? 6.293 -28.375 -7.215 1 97.38 94 THR B O 1
ATOM 2156 N N . PHE B 1 95 ? 6.637 -30.391 -6.301 1 97.38 95 PHE B N 1
ATOM 2157 C CA . PHE B 1 95 ? 6.949 -29.875 -4.977 1 97.38 95 PHE B CA 1
ATOM 2158 C C . PHE B 1 95 ? 8.453 -29.656 -4.816 1 97.38 95 PHE B C 1
ATOM 2160 O O . PHE B 1 95 ? 9.242 -30.578 -5.062 1 97.38 95 PHE B O 1
ATOM 2167 N N . VAL B 1 96 ? 8.812 -28.469 -4.453 1 97.25 96 VAL B N 1
ATOM 2168 C CA . VAL B 1 96 ? 10.234 -28.156 -4.363 1 97.25 96 VAL B CA 1
ATOM 2169 C C . VAL B 1 96 ? 10.539 -27.5 -3.016 1 97.25 96 VAL B C 1
ATOM 2171 O O . VAL B 1 96 ? 9.633 -27 -2.342 1 97.25 96 VAL B O 1
ATOM 2174 N N . ARG B 1 97 ? 11.812 -27.516 -2.668 1 95.06 97 ARG B N 1
ATOM 2175 C CA . ARG B 1 97 ? 12.32 -26.906 -1.443 1 95.06 97 ARG B CA 1
ATOM 2176 C C . ARG B 1 97 ? 13.609 -26.125 -1.712 1 95.06 97 ARG B C 1
ATOM 2178 O O . ARG B 1 97 ? 14.25 -26.328 -2.744 1 95.06 97 ARG B O 1
ATOM 2185 N N . GLY B 1 98 ? 13.906 -25.203 -0.798 1 92.56 98 GLY B N 1
ATOM 2186 C CA . GLY B 1 98 ? 15.172 -24.5 -0.896 1 92.56 98 GLY B CA 1
ATOM 2187 C C . GLY B 1 98 ? 15.047 -23.141 -1.545 1 92.56 98 GLY B C 1
ATOM 2188 O O . GLY B 1 98 ? 13.961 -22.547 -1.545 1 92.56 98 GLY B O 1
ATOM 2189 N N . ASP B 1 99 ? 16.219 -22.688 -2.115 1 93.88 99 ASP B N 1
ATOM 2190 C CA . ASP B 1 99 ? 16.328 -21.312 -2.584 1 93.88 99 ASP B CA 1
ATOM 2191 C C . ASP B 1 99 ? 15.734 -21.156 -3.988 1 93.88 99 ASP B C 1
ATOM 2193 O O . ASP B 1 99 ? 15.797 -22.094 -4.793 1 93.88 99 ASP B O 1
ATOM 2197 N N . ILE B 1 100 ? 15.227 -20.016 -4.262 1 95.81 100 ILE B N 1
ATOM 2198 C CA . ILE B 1 100 ? 14.625 -19.672 -5.543 1 95.81 100 ILE B CA 1
ATOM 2199 C C . ILE B 1 100 ? 15.625 -19.922 -6.668 1 95.81 100 ILE B C 1
ATOM 2201 O O . ILE B 1 100 ? 15.258 -20.469 -7.719 1 95.81 100 ILE B O 1
ATOM 2205 N N . ASP B 1 101 ? 16.844 -19.562 -6.457 1 94.19 101 ASP B N 1
ATOM 2206 C CA . ASP B 1 101 ? 17.875 -19.609 -7.484 1 94.19 101 ASP B CA 1
ATOM 2207 C C . ASP B 1 101 ? 18.094 -21.047 -7.973 1 94.19 101 ASP B C 1
ATOM 2209 O O . ASP B 1 101 ? 18.469 -21.266 -9.125 1 94.19 101 ASP B O 1
ATOM 2213 N N . LEU B 1 102 ? 17.859 -21.938 -7.152 1 95.44 102 LEU B N 1
ATOM 2214 C CA . LEU B 1 102 ? 18.047 -23.344 -7.488 1 95.44 102 LEU B CA 1
ATOM 2215 C C . LEU B 1 102 ? 17.031 -23.812 -8.516 1 95.44 102 LEU B C 1
ATOM 2217 O O . LEU B 1 102 ? 17.266 -24.766 -9.258 1 95.44 102 LEU B O 1
ATOM 2221 N N . TRP B 1 103 ? 15.906 -23.094 -8.578 1 97.5 103 TRP B N 1
ATOM 2222 C CA . TRP B 1 103 ? 14.789 -23.656 -9.336 1 97.5 103 TRP B CA 1
ATOM 2223 C C . TRP B 1 103 ? 14.352 -22.688 -10.438 1 97.5 103 TRP B C 1
ATOM 2225 O O . TRP B 1 103 ? 13.609 -23.078 -11.344 1 97.5 103 TRP B O 1
ATOM 2235 N N . SER B 1 104 ? 14.805 -21.453 -10.438 1 97.06 104 SER B N 1
ATOM 2236 C CA . SER B 1 104 ? 14.289 -20.422 -11.328 1 97.06 104 SER B CA 1
ATOM 2237 C C . SER B 1 104 ? 14.461 -20.812 -12.789 1 97.06 104 SER B C 1
ATOM 2239 O O . SER B 1 104 ? 13.578 -20.562 -13.617 1 97.06 104 SER B O 1
ATOM 2241 N N . HIS B 1 105 ? 15.594 -21.453 -13.117 1 96.69 105 HIS B N 1
ATOM 2242 C CA . HIS B 1 105 ? 15.852 -21.859 -14.492 1 96.69 105 HIS B CA 1
ATOM 2243 C C . HIS B 1 105 ? 14.875 -22.953 -14.938 1 96.69 105 HIS B C 1
ATOM 2245 O O . HIS B 1 105 ? 14.305 -22.875 -16.031 1 96.69 105 HIS B O 1
ATOM 2251 N N . ASP B 1 106 ? 14.719 -23.938 -14.109 1 97.94 106 ASP B N 1
ATOM 2252 C CA . ASP B 1 106 ? 13.805 -25.031 -14.43 1 97.94 106 ASP B CA 1
ATOM 2253 C C . ASP B 1 106 ? 12.367 -24.531 -14.539 1 97.94 106 ASP B C 1
ATOM 2255 O O . ASP B 1 106 ? 11.617 -24.969 -15.422 1 97.94 106 ASP B O 1
ATOM 2259 N N . ILE B 1 107 ? 11.969 -23.688 -13.688 1 98.25 107 ILE B N 1
ATOM 2260 C CA . ILE B 1 107 ? 10.633 -23.094 -13.703 1 98.25 107 ILE B CA 1
ATOM 2261 C C . ILE B 1 107 ? 10.422 -22.328 -15.008 1 98.25 107 ILE B C 1
ATOM 2263 O O . ILE B 1 107 ? 9.414 -22.516 -15.688 1 98.25 107 ILE B O 1
ATOM 2267 N N . ALA B 1 108 ? 11.391 -21.516 -15.367 1 98 108 ALA B N 1
ATOM 2268 C CA . ALA B 1 108 ? 11.305 -20.75 -16.609 1 98 108 ALA B CA 1
ATOM 2269 C C . ALA B 1 108 ? 11.18 -21.672 -17.812 1 98 108 ALA B C 1
ATOM 2271 O O . ALA B 1 108 ? 10.375 -21.406 -18.719 1 98 108 ALA B O 1
ATOM 2272 N N . ARG B 1 109 ? 11.938 -22.688 -17.812 1 97.75 109 ARG B N 1
ATOM 2273 C CA . ARG B 1 109 ? 11.883 -23.641 -18.922 1 97.75 109 ARG B CA 1
ATOM 2274 C C . ARG B 1 109 ? 10.5 -24.281 -19.016 1 97.75 109 ARG B C 1
ATOM 2276 O O . ARG B 1 109 ? 9.969 -24.453 -20.125 1 97.75 109 ARG B O 1
ATOM 2283 N N . SER B 1 110 ? 9.938 -24.531 -17.906 1 98.12 110 SER B N 1
ATOM 2284 C CA . SER B 1 110 ? 8.648 -25.203 -17.875 1 98.12 110 SER B CA 1
ATOM 2285 C C . SER B 1 110 ? 7.535 -24.297 -18.391 1 98.12 110 SER B C 1
ATOM 2287 O O . SER B 1 110 ? 6.453 -24.766 -18.75 1 98.12 110 SER B O 1
ATOM 2289 N N . ALA B 1 111 ? 7.723 -22.984 -18.469 1 98 111 ALA B N 1
ATOM 2290 C CA . ALA B 1 111 ? 6.723 -22.016 -18.891 1 98 111 ALA B CA 1
ATOM 2291 C C . ALA B 1 111 ? 6.625 -21.953 -20.406 1 98 111 ALA B C 1
ATOM 2293 O O . ALA B 1 111 ? 5.723 -21.312 -20.953 1 98 111 ALA B O 1
ATOM 2294 N N . GLY B 1 112 ? 7.371 -22.609 -21.234 1 93.94 112 GLY B N 1
ATOM 2295 C CA . GLY B 1 112 ? 7.273 -22.703 -22.672 1 93.94 112 GLY B CA 1
ATOM 2296 C C . GLY B 1 112 ? 7.34 -21.344 -23.359 1 93.94 112 GLY B C 1
ATOM 2297 O O . GLY B 1 112 ? 6.531 -21.047 -24.25 1 93.94 112 GLY B O 1
ATOM 2298 N N . GLN B 1 113 ? 8.062 -20.438 -23.172 1 92.94 113 GLN B N 1
ATOM 2299 C CA . GLN B 1 113 ? 8.297 -19.109 -23.719 1 92.94 113 GLN B CA 1
ATOM 2300 C C . GLN B 1 113 ? 7.281 -18.109 -23.203 1 92.94 113 GLN B C 1
ATOM 2302 O O . GLN B 1 113 ? 7.227 -16.969 -23.672 1 92.94 113 GLN B O 1
ATOM 2307 N N . GLN B 1 114 ? 6.48 -18.547 -22.359 1 97.69 114 GLN B N 1
ATOM 2308 C CA . GLN B 1 114 ? 5.516 -17.656 -21.719 1 97.69 114 GLN B CA 1
ATOM 2309 C C . GLN B 1 114 ? 6.016 -17.219 -20.344 1 97.69 114 GLN B C 1
ATOM 2311 O O . GLN B 1 114 ? 7.168 -17.469 -19.984 1 97.69 114 GLN B O 1
ATOM 2316 N N . ASP B 1 115 ? 5.188 -16.5 -19.656 1 98.44 115 ASP B N 1
ATOM 2317 C CA . ASP B 1 115 ? 5.598 -15.914 -18.375 1 98.44 115 ASP B CA 1
ATOM 2318 C C . ASP B 1 115 ? 5.297 -16.875 -17.234 1 98.44 115 ASP B C 1
ATOM 2320 O O . ASP B 1 115 ? 4.547 -17.828 -17.391 1 98.44 115 ASP B O 1
ATOM 2324 N N . VAL B 1 116 ? 5.965 -16.641 -16.094 1 98.69 116 VAL B N 1
ATOM 2325 C CA . VAL B 1 116 ? 5.723 -17.375 -14.859 1 98.69 116 VAL B CA 1
ATOM 2326 C C . VAL B 1 116 ? 4.926 -16.5 -13.891 1 98.69 116 VAL B C 1
ATOM 2328 O O . VAL B 1 116 ? 5.297 -15.359 -13.625 1 98.69 116 VAL B O 1
ATOM 2331 N N . TRP B 1 117 ? 3.814 -17.031 -13.414 1 98.69 117 TRP B N 1
ATOM 2332 C CA . TRP B 1 117 ? 2.982 -16.344 -12.438 1 98.69 117 TRP B CA 1
ATOM 2333 C C . TRP B 1 117 ? 3.355 -16.75 -11.016 1 98.69 117 TRP B C 1
ATOM 2335 O O . TRP B 1 117 ? 3.252 -17.922 -10.656 1 98.69 117 TRP B O 1
ATOM 2345 N N . ILE B 1 118 ? 3.809 -15.797 -10.297 1 98.31 118 ILE B N 1
ATOM 2346 C CA . ILE B 1 118 ? 3.949 -15.984 -8.852 1 98.31 118 ILE B CA 1
ATOM 2347 C C . ILE B 1 118 ? 2.605 -15.742 -8.172 1 98.31 118 ILE B C 1
ATOM 2349 O O . ILE B 1 118 ? 2.236 -14.594 -7.902 1 98.31 118 ILE B O 1
ATOM 2353 N N . LEU B 1 119 ? 1.899 -16.703 -7.922 1 95.94 119 LEU B N 1
ATOM 2354 C CA . LEU B 1 119 ? 0.557 -16.641 -7.355 1 95.94 119 LEU B CA 1
ATOM 2355 C C . LEU B 1 119 ? 0.608 -16.219 -5.887 1 95.94 119 LEU B C 1
ATOM 2357 O O . LEU B 1 119 ? -0.331 -15.609 -5.379 1 95.94 119 LEU B O 1
ATOM 2361 N N . GLY B 1 120 ? 1.696 -16.5 -5.227 1 86.25 120 GLY B N 1
ATOM 2362 C CA . GLY B 1 120 ? 1.82 -16.125 -3.828 1 86.25 120 GLY B CA 1
ATOM 2363 C C . GLY B 1 120 ? 2.258 -17.266 -2.938 1 86.25 120 GLY B C 1
ATOM 2364 O O . GLY B 1 120 ? 2.678 -18.312 -3.428 1 86.25 120 GLY B O 1
ATOM 2365 N N . GLY B 1 121 ? 2.262 -16.766 -1.765 1 92.25 121 GLY B N 1
ATOM 2366 C CA . GLY B 1 121 ? 1.818 -15.539 -1.112 1 92.25 121 GLY B CA 1
ATOM 2367 C C . GLY B 1 121 ? 2.926 -14.516 -0.948 1 92.25 121 GLY B C 1
ATOM 2368 O O . GLY B 1 121 ? 3.896 -14.516 -1.707 1 92.25 121 GLY B O 1
ATOM 2369 N N . ALA B 1 122 ? 2.762 -13.641 0.05 1 95.5 122 ALA B N 1
ATOM 2370 C CA . ALA B 1 122 ? 3.664 -12.523 0.335 1 95.5 122 ALA B CA 1
ATOM 2371 C C . ALA B 1 122 ? 5.082 -13.023 0.589 1 95.5 122 ALA B C 1
ATOM 2373 O O . ALA B 1 122 ? 6.051 -12.414 0.127 1 95.5 122 ALA B O 1
ATOM 2374 N N . GLN B 1 123 ? 5.188 -14.125 1.299 1 94.81 123 GLN B N 1
ATOM 2375 C CA . GLN B 1 123 ? 6.504 -14.672 1.627 1 94.81 123 GLN B CA 1
ATOM 2376 C C . GLN B 1 123 ? 7.227 -15.156 0.373 1 94.81 123 GLN B C 1
ATOM 2378 O O . GLN B 1 123 ? 8.406 -14.852 0.173 1 94.81 123 GLN B O 1
ATOM 2383 N N . LEU B 1 124 ? 6.52 -15.914 -0.422 1 96.75 124 LEU B N 1
ATOM 2384 C CA . LEU B 1 124 ? 7.125 -16.422 -1.648 1 96.75 124 LEU B CA 1
ATOM 2385 C C . LEU B 1 124 ? 7.508 -15.281 -2.582 1 96.75 124 LEU B C 1
ATOM 2387 O O . LEU B 1 124 ? 8.609 -15.266 -3.129 1 96.75 124 LEU B O 1
ATOM 2391 N N . ALA B 1 125 ? 6.594 -14.344 -2.803 1 96.5 125 ALA B N 1
ATOM 2392 C CA . ALA B 1 125 ? 6.891 -13.18 -3.623 1 96.5 125 ALA B CA 1
ATOM 2393 C C . ALA B 1 125 ? 8.125 -12.438 -3.105 1 96.5 125 ALA B C 1
ATOM 2395 O O . ALA B 1 125 ? 8.969 -12 -3.889 1 96.5 125 ALA B O 1
ATOM 2396 N N . GLY B 1 126 ? 8.211 -12.289 -1.767 1 95.81 126 GLY B N 1
ATOM 2397 C CA . GLY B 1 126 ? 9.375 -11.664 -1.158 1 95.81 126 GLY B CA 1
ATOM 2398 C C . GLY B 1 126 ? 10.672 -12.383 -1.462 1 95.81 126 GLY B C 1
ATOM 2399 O O . GLY B 1 126 ? 11.703 -11.75 -1.688 1 95.81 126 GLY B O 1
ATOM 2400 N N . ARG B 1 127 ? 10.656 -13.68 -1.423 1 95.75 127 ARG B N 1
ATOM 2401 C CA . ARG B 1 127 ? 11.844 -14.469 -1.733 1 95.75 127 ARG B CA 1
ATOM 2402 C C . ARG B 1 127 ? 12.281 -14.258 -3.18 1 95.75 127 ARG B C 1
ATOM 2404 O O . ARG B 1 127 ? 13.477 -14.156 -3.465 1 95.75 127 ARG B O 1
ATOM 2411 N N . PHE B 1 128 ? 11.32 -14.227 -4.09 1 96.31 128 PHE B N 1
ATOM 2412 C CA . PHE B 1 128 ? 11.648 -13.992 -5.488 1 96.31 128 PHE B CA 1
ATOM 2413 C C . PHE B 1 128 ? 12.227 -12.594 -5.68 1 96.31 128 PHE B C 1
ATOM 2415 O O . PHE B 1 128 ? 13.148 -12.406 -6.477 1 96.31 128 PHE B O 1
ATOM 2422 N N . LEU B 1 129 ? 11.648 -11.633 -4.988 1 95.44 129 LEU B N 1
ATOM 2423 C CA . LEU B 1 129 ? 12.156 -10.266 -5.035 1 95.44 129 LEU B CA 1
ATOM 2424 C C . LEU B 1 129 ? 13.586 -10.203 -4.512 1 95.44 129 LEU B C 1
ATOM 2426 O O . LEU B 1 129 ? 14.469 -9.641 -5.164 1 95.44 129 LEU B O 1
ATOM 2430 N N . THR B 1 130 ? 13.828 -10.82 -3.396 1 93.38 130 THR B N 1
ATOM 2431 C CA . THR B 1 130 ? 15.125 -10.805 -2.738 1 93.38 130 THR B CA 1
ATOM 2432 C C . THR B 1 130 ? 16.172 -11.5 -3.6 1 93.38 130 THR B C 1
ATOM 2434 O O . THR B 1 130 ? 17.328 -11.062 -3.652 1 93.38 130 THR B O 1
ATOM 2437 N N . ALA B 1 131 ? 15.789 -12.516 -4.281 1 94 131 ALA B N 1
ATOM 2438 C CA . ALA B 1 131 ? 16.703 -13.297 -5.117 1 94 131 ALA B CA 1
ATOM 2439 C C . ALA B 1 131 ? 17 -12.578 -6.43 1 94 131 ALA B C 1
ATOM 2441 O O . ALA B 1 131 ? 17.844 -13.016 -7.207 1 94 131 ALA B O 1
ATOM 2442 N N . GLY B 1 132 ? 16.281 -11.516 -6.754 1 93.5 132 GLY B N 1
ATOM 2443 C CA . GLY B 1 132 ? 16.469 -10.789 -8 1 93.5 132 GLY B CA 1
ATOM 2444 C C . GLY B 1 132 ? 15.859 -11.492 -9.195 1 93.5 132 GLY B C 1
ATOM 2445 O O . GLY B 1 132 ? 16.297 -11.289 -10.336 1 93.5 132 GLY B O 1
ATOM 2446 N N . VAL B 1 133 ? 14.875 -12.344 -8.984 1 95.25 133 VAL B N 1
ATOM 2447 C CA . VAL B 1 133 ? 14.289 -13.156 -10.039 1 95.25 133 VAL B CA 1
ATOM 2448 C C . VAL B 1 133 ? 12.938 -12.57 -10.453 1 95.25 133 VAL B C 1
ATOM 2450 O O . VAL B 1 133 ? 12.477 -12.789 -11.57 1 95.25 133 VAL B O 1
ATOM 2453 N N . LEU B 1 134 ? 12.281 -11.828 -9.602 1 96.44 134 LEU B N 1
ATOM 2454 C CA . LEU B 1 134 ? 11.016 -11.18 -9.945 1 96.44 134 LEU B CA 1
ATOM 2455 C C . LEU B 1 134 ? 11.234 -10.062 -10.961 1 96.44 134 LEU B C 1
ATOM 2457 O O . LEU B 1 134 ? 11.992 -9.125 -10.703 1 96.44 134 LEU B O 1
ATOM 2461 N N . ASP B 1 135 ? 10.477 -10.133 -12.094 1 97 135 ASP B N 1
ATOM 2462 C CA . ASP B 1 135 ? 10.688 -9.164 -13.164 1 97 135 ASP B CA 1
ATOM 2463 C C . ASP B 1 135 ? 9.633 -8.062 -13.125 1 97 135 ASP B C 1
ATOM 2465 O O . ASP B 1 135 ? 9.93 -6.898 -13.398 1 97 135 ASP B O 1
ATOM 2469 N N . GLU B 1 136 ? 8.398 -8.453 -12.82 1 97.62 136 GLU B N 1
ATOM 2470 C CA . GLU B 1 136 ? 7.305 -7.496 -12.906 1 97.62 136 GLU B CA 1
ATOM 2471 C C . GLU B 1 136 ? 6.316 -7.684 -11.766 1 97.62 136 GLU B C 1
ATOM 2473 O O . GLU B 1 136 ? 6.078 -8.812 -11.32 1 97.62 136 GLU B O 1
ATOM 2478 N N . LEU B 1 137 ? 5.773 -6.582 -11.297 1 97.62 137 LEU B N 1
ATOM 2479 C CA . LEU B 1 137 ? 4.66 -6.527 -10.359 1 97.62 137 LEU B CA 1
ATOM 2480 C C . LEU B 1 137 ? 3.426 -5.918 -11.016 1 97.62 137 LEU B C 1
ATOM 2482 O O . LEU B 1 137 ? 3.482 -4.801 -11.539 1 97.62 137 LEU B O 1
ATOM 2486 N N . GLN B 1 138 ? 2.463 -6.66 -11.125 1 97.81 138 GLN B N 1
ATOM 2487 C CA . GLN B 1 138 ? 1.142 -6.172 -11.508 1 97.81 138 GLN B CA 1
ATOM 2488 C C . GLN B 1 138 ? 0.224 -6.062 -10.297 1 97.81 138 GLN B C 1
ATOM 2490 O O . GLN B 1 138 ? -0.352 -7.059 -9.852 1 97.81 138 GLN B O 1
ATOM 2495 N N . LEU B 1 139 ? 0.056 -4.867 -9.789 1 98.12 139 LEU B N 1
ATOM 2496 C CA . LEU B 1 139 ? -0.626 -4.582 -8.531 1 98.12 139 LEU B CA 1
ATOM 2497 C C . LEU B 1 139 ? -2.006 -3.986 -8.789 1 98.12 139 LEU B C 1
ATOM 2499 O O . LEU B 1 139 ? -2.127 -2.938 -9.43 1 98.12 139 LEU B O 1
ATOM 2503 N N . LEU B 1 140 ? -3.027 -4.66 -8.375 1 98.19 140 LEU B N 1
ATOM 2504 C CA . LEU B 1 140 ? -4.395 -4.148 -8.398 1 98.19 140 LEU B CA 1
ATOM 2505 C C . LEU B 1 140 ? -4.793 -3.6 -7.035 1 98.19 140 LEU B C 1
ATOM 2507 O O . LEU B 1 140 ? -5.062 -4.367 -6.109 1 98.19 140 LEU B O 1
ATOM 2511 N N . THR B 1 141 ? -4.852 -2.326 -6.918 1 98.25 141 THR B N 1
ATOM 2512 C CA . THR B 1 141 ? -5.238 -1.687 -5.664 1 98.25 141 THR B CA 1
ATOM 2513 C C . THR B 1 141 ? -6.746 -1.445 -5.625 1 98.25 141 THR B C 1
ATOM 2515 O O . THR B 1 141 ? -7.289 -0.736 -6.477 1 98.25 141 THR B O 1
ATOM 2518 N N . VAL B 1 142 ? -7.43 -2.062 -4.695 1 97.56 142 VAL B N 1
ATOM 2519 C CA . VAL B 1 142 ? -8.859 -1.836 -4.527 1 97.56 142 VAL B CA 1
ATOM 2520 C C . VAL B 1 142 ? -9.094 -0.736 -3.496 1 97.56 142 VAL B C 1
ATOM 2522 O O . VAL B 1 142 ? -8.273 -0.536 -2.598 1 97.56 142 VAL B O 1
ATOM 2525 N N . PRO B 1 143 ? -10.172 -0.008 -3.613 1 96.56 143 PRO B N 1
ATOM 2526 C CA . PRO B 1 143 ? -10.367 1.193 -2.799 1 96.56 143 PRO B CA 1
ATOM 2527 C C . PRO B 1 143 ? -10.906 0.881 -1.403 1 96.56 143 PRO B C 1
ATOM 2529 O O . PRO B 1 143 ? -11.961 1.388 -1.017 1 96.56 143 PRO B O 1
ATOM 2532 N N . VAL B 1 144 ? -10.141 0.113 -0.678 1 96.5 144 VAL B N 1
ATOM 2533 C CA . VAL B 1 144 ? -10.438 -0.265 0.7 1 96.5 144 VAL B CA 1
ATOM 2534 C C . VAL B 1 144 ? -9.18 -0.123 1.559 1 96.5 144 VAL B C 1
ATOM 2536 O O . VAL B 1 144 ? -8.07 -0.361 1.086 1 96.5 144 VAL B O 1
ATOM 2539 N N . VAL B 1 145 ? -9.398 0.34 2.756 1 96.56 145 VAL B N 1
ATOM 2540 C CA . VAL B 1 145 ? -8.375 0.261 3.791 1 96.56 145 VAL B CA 1
ATOM 2541 C C . VAL B 1 145 ? -8.703 -0.864 4.766 1 96.56 145 VAL B C 1
ATOM 2543 O O . VAL B 1 145 ? -9.836 -0.956 5.258 1 96.56 145 VAL B O 1
ATOM 2546 N N . LEU B 1 146 ? -7.715 -1.701 5.047 1 96.25 146 LEU B N 1
ATOM 2547 C CA . LEU B 1 146 ? -7.945 -2.826 5.949 1 96.25 146 LEU B CA 1
ATOM 2548 C C . LEU B 1 146 ? -7.438 -2.51 7.352 1 96.25 146 LEU B C 1
ATOM 2550 O O . LEU B 1 146 ? -7.953 -3.043 8.336 1 96.25 146 LEU B O 1
ATOM 2554 N N . GLY B 1 147 ? -6.41 -1.699 7.457 1 93.5 147 GLY B N 1
ATOM 2555 C CA . GLY B 1 147 ? -5.816 -1.349 8.734 1 93.5 147 GLY B CA 1
ATOM 2556 C C . GLY B 1 147 ? -4.699 -2.287 9.156 1 93.5 147 GLY B C 1
ATOM 2557 O O . GLY B 1 147 ? -3.689 -1.851 9.711 1 93.5 147 GLY B O 1
ATOM 2558 N N . SER B 1 148 ? -4.895 -3.533 8.984 1 92.88 148 SER B N 1
ATOM 2559 C CA . SER B 1 148 ? -3.904 -4.562 9.281 1 92.88 148 SER B CA 1
ATOM 2560 C C . SER B 1 148 ? -4.102 -5.789 8.398 1 92.88 148 SER B C 1
ATOM 2562 O O . SER B 1 148 ? -5.18 -5.988 7.836 1 92.88 148 SER B O 1
ATOM 2564 N N . GLY B 1 149 ? -2.971 -6.516 8.32 1 95.06 149 GLY B N 1
ATOM 2565 C CA . GLY B 1 149 ? -3.068 -7.727 7.516 1 95.06 149 GLY B CA 1
ATOM 2566 C C . GLY B 1 149 ? -1.728 -8.203 6.992 1 95.06 149 GLY B C 1
ATOM 2567 O O . GLY B 1 149 ? -0.698 -8.016 7.645 1 95.06 149 GLY B O 1
ATOM 2568 N N . VAL B 1 150 ? -1.813 -8.891 5.809 1 95.25 150 VAL B N 1
ATOM 2569 C CA . VAL B 1 150 ? -0.627 -9.422 5.141 1 95.25 150 VAL B CA 1
ATOM 2570 C C . VAL B 1 150 ? -0.179 -8.453 4.047 1 95.25 150 VAL B C 1
ATOM 2572 O O . VAL B 1 150 ? -0.946 -8.141 3.137 1 95.25 150 VAL B O 1
ATOM 2575 N N . SER B 1 151 ? 1.064 -7.988 4.148 1 96.38 151 SER B N 1
ATOM 2576 C CA . SER B 1 151 ? 1.586 -7.016 3.193 1 96.38 151 SER B CA 1
ATOM 2577 C C . SER B 1 151 ? 1.796 -7.645 1.819 1 96.38 151 SER B C 1
ATOM 2579 O O . SER B 1 151 ? 1.901 -8.867 1.701 1 96.38 151 SER B O 1
ATOM 2581 N N . VAL B 1 152 ? 1.889 -6.84 0.822 1 97.12 152 VAL B N 1
ATOM 2582 C CA . VAL B 1 152 ? 2.086 -7.266 -0.56 1 97.12 152 VAL B CA 1
ATOM 2583 C C . VAL B 1 152 ? 3.352 -8.109 -0.665 1 97.12 152 VAL B C 1
ATOM 2585 O O . VAL B 1 152 ? 3.391 -9.094 -1.41 1 97.12 152 VAL B O 1
ATOM 2588 N N . PHE B 1 153 ? 4.383 -7.707 0.076 1 96.31 153 PHE B N 1
ATOM 2589 C CA . PHE B 1 153 ? 5.633 -8.453 0.16 1 96.31 153 PHE B CA 1
ATOM 2590 C C . PHE B 1 153 ? 5.992 -8.742 1.612 1 96.31 153 PHE B C 1
ATOM 2592 O O . PHE B 1 153 ? 5.801 -7.898 2.488 1 96.31 153 PHE B O 1
ATOM 2599 N N . ASP B 1 154 ? 6.418 -9.922 1.806 1 92.94 154 ASP B N 1
ATOM 2600 C CA . ASP B 1 154 ? 7.102 -10.242 3.057 1 92.94 154 ASP B CA 1
ATOM 2601 C C . ASP B 1 154 ? 8.602 -10.383 2.84 1 92.94 154 ASP B C 1
ATOM 2603 O O . ASP B 1 154 ? 9.094 -11.461 2.492 1 92.94 154 ASP B O 1
ATOM 2607 N N . THR B 1 155 ? 9.289 -9.273 2.969 1 90.12 155 THR B N 1
ATOM 2608 C CA . THR B 1 155 ? 10.727 -9.219 2.752 1 90.12 155 THR B CA 1
ATOM 2609 C C . THR B 1 155 ? 11.359 -8.125 3.615 1 90.12 155 THR B C 1
ATOM 2611 O O . THR B 1 155 ? 10.664 -7.234 4.102 1 90.12 155 THR B O 1
ATOM 2614 N N . LYS B 1 156 ? 12.625 -8.203 3.785 1 83.75 156 LYS B N 1
ATOM 2615 C CA . LYS B 1 156 ? 13.383 -7.188 4.508 1 83.75 156 LYS B CA 1
ATOM 2616 C C . LYS B 1 156 ? 14.227 -6.352 3.555 1 83.75 156 LYS B C 1
ATOM 2618 O O . LYS B 1 156 ? 14.953 -5.449 3.986 1 83.75 156 LYS B O 1
ATOM 2623 N N . THR B 1 157 ? 14.094 -6.605 2.316 1 83.06 157 THR B N 1
ATOM 2624 C CA . THR B 1 157 ? 14.969 -5.969 1.334 1 83.06 157 THR B CA 1
ATOM 2625 C C . THR B 1 157 ? 14.203 -4.926 0.527 1 83.06 157 THR B C 1
ATOM 2627 O O . THR B 1 157 ? 13.281 -5.262 -0.221 1 83.06 157 THR B O 1
ATOM 2630 N N . PRO B 1 158 ? 14.641 -3.762 0.689 1 89.38 158 PRO B N 1
ATOM 2631 C CA . PRO B 1 158 ? 14.031 -2.746 -0.173 1 89.38 158 PRO B CA 1
ATOM 2632 C C . PRO B 1 158 ? 14.391 -2.926 -1.646 1 89.38 158 PRO B C 1
ATOM 2634 O O . PRO B 1 158 ? 15.43 -3.508 -1.961 1 89.38 158 PRO B O 1
ATOM 2637 N N . ALA B 1 159 ? 13.555 -2.512 -2.494 1 94.12 159 ALA B N 1
ATOM 2638 C CA . ALA B 1 159 ? 13.781 -2.621 -3.934 1 94.12 159 ALA B CA 1
ATOM 2639 C C . ALA B 1 159 ? 13.164 -1.442 -4.68 1 94.12 159 ALA B C 1
ATOM 2641 O O . ALA B 1 159 ? 12.133 -0.914 -4.27 1 94.12 159 ALA B O 1
ATOM 2642 N N . ASP B 1 160 ? 13.805 -1.08 -5.781 1 94.75 160 ASP B N 1
ATOM 2643 C CA . ASP B 1 160 ? 13.305 -0.013 -6.645 1 94.75 160 ASP B CA 1
ATOM 2644 C C . ASP B 1 160 ? 12.523 -0.581 -7.824 1 94.75 160 ASP B C 1
ATOM 2646 O O . ASP B 1 160 ? 12.891 -1.617 -8.383 1 94.75 160 ASP B O 1
ATOM 2650 N N . PHE B 1 161 ? 11.523 0.148 -8.148 1 96.62 161 PHE B N 1
ATOM 2651 C CA . PHE B 1 161 ? 10.664 -0.234 -9.266 1 96.62 161 PHE B CA 1
ATOM 2652 C C . PHE B 1 161 ? 10.539 0.907 -10.266 1 96.62 161 PHE B C 1
ATOM 2654 O O . PHE B 1 161 ? 10.906 2.047 -9.969 1 96.62 161 PHE B O 1
ATOM 2661 N N . THR B 1 162 ? 10.156 0.525 -11.477 1 96.12 162 THR B N 1
ATOM 2662 C CA . THR B 1 162 ? 9.781 1.486 -12.508 1 96.12 162 THR B CA 1
ATOM 2663 C C . THR B 1 162 ? 8.367 1.218 -13.008 1 96.12 162 THR B C 1
ATOM 2665 O O . THR B 1 162 ? 8.039 0.091 -13.391 1 96.12 162 THR B O 1
ATOM 2668 N N . LEU B 1 163 ? 7.531 2.264 -13.008 1 96.19 163 LEU B N 1
ATOM 2669 C CA . LEU B 1 163 ? 6.172 2.127 -13.516 1 96.19 163 LEU B CA 1
ATOM 2670 C C . LEU B 1 163 ? 6.172 1.946 -15.031 1 96.19 163 LEU B C 1
ATOM 2672 O O . LEU B 1 163 ? 6.801 2.725 -15.75 1 96.19 163 LEU B O 1
ATOM 2676 N N . ILE B 1 164 ? 5.449 0.942 -15.453 1 95.06 164 ILE B N 1
ATOM 2677 C CA . ILE B 1 164 ? 5.434 0.698 -16.891 1 95.06 164 ILE B CA 1
ATOM 2678 C C . ILE B 1 164 ? 4.051 1.027 -17.453 1 95.06 164 ILE B C 1
ATOM 2680 O O . ILE B 1 164 ? 3.926 1.422 -18.625 1 95.06 164 ILE B O 1
ATOM 2684 N N . ASN B 1 165 ? 3.062 0.84 -16.672 1 95.19 165 ASN B N 1
ATOM 2685 C CA . ASN B 1 165 ? 1.694 1.105 -17.109 1 95.19 165 ASN B CA 1
ATOM 2686 C C . ASN B 1 165 ? 0.759 1.316 -15.922 1 95.19 165 ASN B C 1
ATOM 2688 O O . ASN B 1 165 ? 0.958 0.73 -14.859 1 95.19 165 ASN B O 1
ATOM 2692 N N . ARG B 1 166 ? -0.231 2.207 -16.156 1 95.94 166 ARG B N 1
ATOM 2693 C CA . ARG B 1 166 ? -1.284 2.439 -15.18 1 95.94 166 ARG B CA 1
ATOM 2694 C C . ARG B 1 166 ? -2.662 2.41 -15.836 1 95.94 166 ARG B C 1
ATOM 2696 O O . ARG B 1 166 ? -2.873 3.035 -16.875 1 95.94 166 ARG B O 1
ATOM 2703 N N . THR B 1 167 ? -3.514 1.636 -15.242 1 94.94 167 THR B N 1
ATOM 2704 C CA . THR B 1 167 ? -4.887 1.539 -15.727 1 94.94 167 THR B CA 1
ATOM 2705 C C . THR B 1 167 ? -5.879 1.72 -14.578 1 94.94 167 THR B C 1
ATOM 2707 O O . THR B 1 167 ? -5.676 1.184 -13.492 1 94.94 167 THR B O 1
ATOM 2710 N N . ALA B 1 168 ? -6.891 2.564 -14.836 1 93.38 168 ALA B N 1
ATOM 2711 C CA . ALA B 1 168 ? -8 2.697 -13.898 1 93.38 168 ALA B CA 1
ATOM 2712 C C . ALA B 1 168 ? -9.242 1.969 -14.414 1 93.38 168 ALA B C 1
ATOM 2714 O O . ALA B 1 168 ? -9.688 2.203 -15.539 1 93.38 168 ALA B O 1
ATOM 2715 N N . HIS B 1 169 ? -9.742 1.124 -13.547 1 94.06 169 HIS B N 1
ATOM 2716 C CA . HIS B 1 169 ? -10.938 0.377 -13.914 1 94.06 169 HIS B CA 1
ATOM 2717 C C . HIS B 1 169 ? -12.195 1.036 -13.359 1 94.06 169 HIS B C 1
ATOM 2719 O O . HIS B 1 169 ? -12.117 1.819 -12.406 1 94.06 169 HIS B O 1
ATOM 2725 N N . GLU B 1 170 ? -13.367 0.729 -13.914 1 87.88 170 GLU B N 1
ATOM 2726 C CA . GLU B 1 170 ? -14.617 1.412 -13.609 1 87.88 170 GLU B CA 1
ATOM 2727 C C . GLU B 1 170 ? -15.055 1.154 -12.172 1 87.88 170 GLU B C 1
ATOM 2729 O O . GLU B 1 170 ? -15.711 1.996 -11.555 1 87.88 170 GLU B O 1
ATOM 2734 N N . ASN B 1 171 ? -14.672 0.096 -11.617 1 90.31 171 ASN B N 1
ATOM 2735 C CA . ASN B 1 171 ? -15.133 -0.253 -10.281 1 90.31 171 ASN B CA 1
ATOM 2736 C C . ASN B 1 171 ? -14.203 0.312 -9.203 1 90.31 171 ASN B C 1
ATOM 2738 O O . ASN B 1 171 ? -14.289 -0.078 -8.039 1 90.31 171 ASN B O 1
ATOM 2742 N N . GLY B 1 172 ? -13.336 1.141 -9.594 1 92.12 172 GLY B N 1
ATOM 2743 C CA . GLY B 1 172 ? -12.484 1.822 -8.633 1 92.12 172 GLY B CA 1
ATOM 2744 C C . GLY B 1 172 ? -11.141 1.14 -8.438 1 92.12 172 GLY B C 1
ATOM 2745 O O . GLY B 1 172 ? -10.281 1.647 -7.719 1 92.12 172 GLY B O 1
ATOM 2746 N N . VAL B 1 173 ? -10.945 0.024 -9.117 1 96.81 173 VAL B N 1
ATOM 2747 C CA . VAL B 1 173 ? -9.695 -0.717 -9.008 1 96.81 173 VAL B CA 1
ATOM 2748 C C . VAL B 1 173 ? -8.625 -0.05 -9.859 1 96.81 173 VAL B C 1
ATOM 2750 O O . VAL B 1 173 ? -8.867 0.296 -11.023 1 96.81 173 VAL B O 1
ATOM 2753 N N . LEU B 1 174 ? -7.465 0.184 -9.25 1 97.56 174 LEU B N 1
ATOM 2754 C CA . LEU B 1 174 ? -6.312 0.713 -9.961 1 97.56 174 LEU B CA 1
ATOM 2755 C C . LEU B 1 174 ? -5.297 -0.39 -10.25 1 97.56 174 LEU B C 1
ATOM 2757 O O . LEU B 1 174 ? -4.926 -1.147 -9.352 1 97.56 174 LEU B O 1
ATOM 2761 N N . GLU B 1 175 ? -4.977 -0.483 -11.508 1 97.38 175 GLU B N 1
ATOM 2762 C CA . GLU B 1 175 ? -3.963 -1.451 -11.922 1 97.38 175 GLU B CA 1
ATOM 2763 C C . GLU B 1 175 ? -2.648 -0.761 -12.273 1 97.38 175 GLU B C 1
ATOM 2765 O O . GLU B 1 175 ? -2.592 0.039 -13.203 1 97.38 175 GLU B O 1
ATOM 2770 N N . ASP B 1 176 ? -1.625 -1.036 -11.5 1 97.75 176 ASP B N 1
ATOM 2771 C CA . ASP B 1 176 ? -0.28 -0.526 -11.75 1 97.75 176 ASP B CA 1
ATOM 2772 C C . ASP B 1 176 ? 0.687 -1.663 -12.07 1 97.75 176 ASP B C 1
ATOM 2774 O O . ASP B 1 176 ? 0.793 -2.631 -11.312 1 97.75 176 ASP B O 1
ATOM 2778 N N . ARG B 1 177 ? 1.354 -1.538 -13.18 1 97.31 177 ARG B N 1
ATOM 2779 C CA . ARG B 1 177 ? 2.383 -2.5 -13.555 1 97.31 177 ARG B CA 1
ATOM 2780 C C . ARG B 1 177 ? 3.777 -1.901 -13.406 1 97.31 177 ARG B C 1
ATOM 2782 O O . ARG B 1 177 ? 4.047 -0.81 -13.906 1 97.31 177 ARG B O 1
ATOM 2789 N N . TYR B 1 178 ? 4.605 -2.633 -12.672 1 97.75 178 TYR B N 1
ATOM 2790 C CA . TYR B 1 178 ? 5.965 -2.182 -12.398 1 97.75 178 TYR B CA 1
ATOM 2791 C C . TYR B 1 178 ? 6.988 -3.186 -12.914 1 97.75 178 TYR B C 1
ATOM 2793 O O . TYR B 1 178 ? 6.75 -4.395 -12.883 1 97.75 178 TYR B O 1
ATOM 2801 N N . ARG B 1 179 ? 8.102 -2.639 -13.367 1 97.31 179 ARG B N 1
ATOM 2802 C CA . ARG B 1 179 ? 9.289 -3.455 -13.602 1 97.31 179 ARG B CA 1
ATOM 2803 C C . ARG B 1 179 ? 10.289 -3.303 -12.453 1 97.31 179 ARG B C 1
ATOM 2805 O O . ARG B 1 179 ? 10.5 -2.199 -11.953 1 97.31 179 ARG B O 1
ATOM 2812 N N . ILE B 1 180 ? 10.789 -4.438 -12.016 1 93.75 180 ILE B N 1
ATOM 2813 C CA . ILE B 1 180 ? 11.766 -4.395 -10.93 1 93.75 180 ILE B CA 1
ATOM 2814 C C . ILE B 1 180 ? 13.164 -4.195 -11.5 1 93.75 180 ILE B C 1
ATOM 2816 O O . ILE B 1 180 ? 13.531 -4.828 -12.492 1 93.75 180 ILE B O 1
ATOM 2820 N N . ALA B 1 181 ? 13.719 -3.066 -10.969 1 76.69 181 ALA B N 1
ATOM 2821 C CA . ALA B 1 181 ? 15.086 -2.826 -11.414 1 76.69 181 ALA B CA 1
ATOM 2822 C C . ALA B 1 181 ? 16.031 -3.898 -10.883 1 76.69 181 ALA B C 1
ATOM 2824 O O . ALA B 1 181 ? 15.859 -4.395 -9.773 1 76.69 181 ALA B O 1
ATOM 2825 N N . ALA B 1 182 ? 16.75 -4.559 -11.695 1 65.12 182 ALA B N 1
ATOM 2826 C CA . ALA B 1 182 ? 17.781 -5.512 -11.266 1 65.12 182 ALA B CA 1
ATOM 2827 C C . ALA B 1 182 ? 18.641 -4.926 -10.148 1 65.12 182 ALA B C 1
ATOM 2829 O O . ALA B 1 182 ? 18.906 -3.721 -10.133 1 65.12 182 ALA B O 1
ATOM 2830 N N . PRO B 1 183 ? 18.781 -5.676 -8.984 1 55.16 183 PRO B N 1
ATOM 2831 C CA . PRO B 1 183 ? 19.672 -5.152 -7.953 1 55.16 183 PRO B CA 1
ATOM 2832 C C . PRO B 1 183 ? 21.016 -4.664 -8.523 1 55.16 183 PRO B C 1
ATOM 2834 O O . PRO B 1 183 ? 21.438 -5.117 -9.586 1 55.16 183 PRO B O 1
#